Protein AF-A0AAN0M6F5-F1 (afdb_monomer_lite)

InterPro domains:
  IPR024370 PBP domain [PF12849] (142-298)
  IPR050811 Phosphate-binding ABC transporter substrate-binding [PTHR30570] (148-304)

pLDDT: mean 81.06, std 16.64, range [34.44, 98.06]

Secondary structure (DSSP, 8-state):
--------------------------EEEEEETTSS-EEEEEEEEEETTEEEEEETTEEEEEETTTEEE-SGGGGTTTSSTTS-SEEEEEEHHIIIIIHHHHHHHHHHHTTEEEEEEE-TTT--EEEEEEEGGGTS-EEEEEEEEEE-GGGHHHHTTS-SSEEEE-SSPPPHHHHHHHHHHT---TTSTTT--------EEEEE-TT----EEEHHHHHHHHTTS--BGGGGTS-S-B-EEEEEPTT-HHHHHHHHHHHTT--PPP-SEEEESSHHHHHHHHHH-TTEEEEEEGGG-TTSEEEEEE--

Organism: NCBI:txid3137370

Structure (mmCIF, N/CA/C/O backbone):
data_AF-A0AAN0M6F5-F1
#
_entry.id   AF-A0AAN0M6F5-F1
#
loop_
_atom_site.group_PDB
_atom_site.id
_atom_site.type_symbol
_atom_site.label_atom_id
_atom_site.label_alt_id
_atom_site.label_comp_id
_atom_site.label_asym_id
_atom_site.label_entity_id
_atom_site.label_seq_id
_atom_site.pdbx_PDB_ins_code
_atom_site.Cartn_x
_atom_site.Cartn_y
_atom_site.Cartn_z
_atom_site.occupancy
_atom_site.B_iso_or_equiv
_atom_site.auth_seq_id
_atom_site.auth_comp_id
_atom_site.auth_asym_id
_atom_site.auth_atom_id
_atom_site.pdbx_PDB_model_num
ATOM 1 N N . MET A 1 1 ? 87.854 -9.335 3.315 1.00 36.66 1 MET A N 1
ATOM 2 C CA . MET A 1 1 ? 87.019 -8.586 2.355 1.00 36.66 1 MET A CA 1
ATOM 3 C C . MET A 1 1 ? 85.581 -9.011 2.569 1.00 36.66 1 MET A C 1
ATOM 5 O O . MET A 1 1 ? 85.323 -10.183 2.372 1.00 36.66 1 MET A O 1
ATOM 9 N N . ALA A 1 2 ? 84.754 -8.058 3.027 1.00 37.91 2 ALA A N 1
ATOM 10 C CA . ALA A 1 2 ? 83.285 -7.967 3.001 1.00 37.91 2 ALA A CA 1
ATOM 11 C C . ALA A 1 2 ? 82.427 -9.190 3.401 1.00 37.91 2 ALA A C 1
ATOM 13 O O . ALA A 1 2 ? 82.687 -10.305 2.996 1.00 37.91 2 ALA A O 1
ATOM 14 N N . ASN A 1 3 ? 81.273 -9.096 4.051 1.00 34.44 3 ASN A N 1
ATOM 15 C CA . ASN A 1 3 ? 80.514 -8.102 4.812 1.00 34.44 3 ASN A CA 1
ATOM 16 C C . ASN A 1 3 ? 79.172 -8.835 5.027 1.00 34.44 3 ASN A C 1
ATOM 18 O O . ASN A 1 3 ? 78.617 -9.294 4.030 1.00 34.44 3 ASN A O 1
ATOM 22 N N . ARG A 1 4 ? 78.644 -8.951 6.250 1.00 38.19 4 ARG A N 1
ATOM 23 C CA . ARG A 1 4 ? 77.237 -8.624 6.566 1.00 38.19 4 ARG A CA 1
ATOM 24 C C . ARG A 1 4 ? 76.857 -9.042 7.980 1.00 38.19 4 ARG A C 1
ATOM 26 O O . ARG A 1 4 ? 76.875 -10.209 8.353 1.00 38.19 4 ARG A O 1
ATOM 33 N N . ALA A 1 5 ? 76.525 -8.000 8.727 1.00 38.06 5 ALA A N 1
ATOM 34 C CA . ALA A 1 5 ? 76.022 -7.980 10.077 1.00 38.06 5 ALA A CA 1
ATOM 35 C C . ALA A 1 5 ? 74.582 -8.500 10.171 1.00 38.06 5 ALA A C 1
ATOM 37 O O . ALA A 1 5 ? 73.778 -8.348 9.251 1.00 38.06 5 ALA A O 1
ATOM 38 N N . ALA A 1 6 ? 74.293 -9.064 11.340 1.00 41.72 6 ALA A N 1
ATOM 39 C CA . ALA A 1 6 ? 72.973 -9.387 11.844 1.00 41.72 6 ALA A CA 1
ATOM 40 C C . ALA A 1 6 ? 72.120 -8.122 12.011 1.00 41.72 6 ALA A C 1
ATOM 42 O O . ALA A 1 6 ? 72.599 -7.119 12.542 1.00 41.72 6 ALA A O 1
ATOM 43 N N . GLN A 1 7 ? 70.848 -8.192 11.619 1.00 37.59 7 GLN A N 1
ATOM 44 C CA . GLN A 1 7 ? 69.837 -7.224 12.029 1.00 37.59 7 GLN A CA 1
ATOM 45 C C . GLN A 1 7 ? 68.546 -7.930 12.440 1.00 37.59 7 GLN A C 1
ATOM 47 O O . GLN A 1 7 ? 68.085 -8.883 11.817 1.00 37.59 7 GLN A O 1
ATOM 52 N N . HIS A 1 8 ? 68.045 -7.432 13.562 1.00 34.91 8 HIS A N 1
ATOM 53 C CA . HIS A 1 8 ? 66.902 -7.852 14.347 1.00 34.91 8 HIS A CA 1
ATOM 54 C C . HIS A 1 8 ? 65.583 -7.786 13.571 1.00 34.91 8 HIS A C 1
ATOM 56 O O . HIS A 1 8 ? 65.299 -6.788 12.914 1.00 34.91 8 HIS A O 1
ATOM 62 N N . VAL A 1 9 ? 64.735 -8.803 13.740 1.00 38.09 9 VAL A N 1
ATOM 63 C CA . VAL A 1 9 ? 63.308 -8.727 13.405 1.00 38.09 9 VAL A CA 1
ATOM 64 C C . VAL A 1 9 ? 62.558 -8.402 14.693 1.00 38.09 9 VAL A C 1
ATOM 66 O O . VAL A 1 9 ? 62.378 -9.255 15.559 1.00 38.09 9 VAL A O 1
ATOM 69 N N . VAL A 1 10 ? 62.182 -7.132 14.839 1.00 38.12 10 VAL A N 1
ATOM 70 C CA . VAL A 1 10 ? 61.233 -6.659 15.852 1.00 38.12 10 VAL A CA 1
ATOM 71 C C . VAL A 1 10 ? 59.831 -6.935 15.313 1.00 38.12 10 VAL A C 1
ATOM 73 O O . VAL A 1 10 ? 59.463 -6.442 14.250 1.00 38.12 10 VAL A O 1
ATOM 76 N N . SER A 1 11 ? 59.077 -7.766 16.030 1.00 36.06 11 SER A N 1
ATOM 77 C CA . SER A 1 11 ? 57.680 -8.084 15.736 1.00 36.06 11 SER A CA 1
ATOM 78 C C . SER A 1 11 ? 56.794 -6.944 16.242 1.00 36.06 11 SER A C 1
ATOM 80 O O . SER A 1 11 ? 56.647 -6.762 17.451 1.00 36.06 11 SER A O 1
ATOM 82 N N . SER A 1 12 ? 56.250 -6.146 15.323 1.00 38.03 12 SER A N 1
ATOM 83 C CA . SER A 1 12 ? 55.310 -5.063 15.626 1.00 38.03 12 SER A CA 1
ATOM 84 C C . SER A 1 12 ? 53.875 -5.567 15.482 1.00 38.03 12 SER A C 1
ATOM 86 O O . SER A 1 12 ? 53.447 -5.963 14.401 1.00 38.03 12 SER A O 1
ATOM 88 N N . ILE A 1 13 ? 53.141 -5.537 16.593 1.00 44.84 13 ILE A N 1
ATOM 89 C CA . ILE A 1 13 ? 51.704 -5.810 16.691 1.00 44.84 13 ILE A CA 1
ATOM 90 C C . ILE A 1 13 ? 50.954 -4.678 15.973 1.00 44.84 13 ILE A C 1
ATOM 92 O O . ILE A 1 13 ? 50.939 -3.546 16.452 1.00 44.84 13 ILE A O 1
ATOM 96 N N . ALA A 1 14 ? 50.337 -4.973 14.828 1.00 42.25 14 ALA A N 1
ATOM 97 C CA . ALA A 1 14 ? 49.388 -4.074 14.180 1.00 42.25 14 ALA A CA 1
ATOM 98 C C . ALA A 1 14 ? 47.994 -4.320 14.777 1.00 42.25 14 ALA A C 1
ATOM 100 O O . ALA A 1 14 ? 47.348 -5.325 14.486 1.00 42.25 14 ALA A O 1
ATOM 101 N N . GLY A 1 15 ? 47.556 -3.418 15.657 1.00 38.19 15 GLY A N 1
ATOM 102 C CA . GLY A 1 15 ? 46.178 -3.371 16.133 1.00 38.19 15 GLY A CA 1
ATOM 103 C C . GLY A 1 15 ? 45.244 -2.978 14.991 1.00 38.19 15 GLY A C 1
ATOM 104 O O . GLY A 1 15 ? 45.413 -1.923 14.382 1.00 38.19 15 GLY A O 1
ATOM 105 N N . ILE A 1 16 ? 44.267 -3.833 14.699 1.00 46.75 16 ILE A N 1
ATOM 106 C CA . ILE A 1 16 ? 43.172 -3.537 13.775 1.00 46.75 16 ILE A CA 1
ATOM 107 C C . ILE A 1 16 ? 42.236 -2.566 14.495 1.00 46.75 16 ILE A C 1
ATOM 109 O O . ILE A 1 16 ? 41.470 -2.956 15.373 1.00 46.75 16 ILE A O 1
ATOM 113 N N . ILE A 1 17 ? 42.331 -1.284 14.148 1.00 45.78 17 ILE A N 1
ATOM 114 C CA . ILE A 1 17 ? 41.319 -0.286 14.488 1.00 45.78 17 ILE A CA 1
ATOM 115 C C . ILE A 1 17 ? 40.188 -0.481 13.478 1.00 45.78 17 ILE A C 1
ATOM 117 O O . ILE A 1 17 ? 40.276 -0.025 12.340 1.00 45.78 17 ILE A O 1
ATOM 121 N N . THR A 1 18 ? 39.137 -1.196 13.876 1.00 39.78 18 THR A N 1
ATOM 122 C CA . THR A 1 18 ? 37.858 -1.179 13.163 1.00 39.78 18 THR A CA 1
ATOM 123 C C . THR A 1 18 ? 37.279 0.224 13.291 1.00 39.78 18 THR A C 1
ATOM 125 O O . THR A 1 18 ? 36.767 0.608 14.342 1.00 39.78 18 THR A O 1
ATOM 128 N N . CYS A 1 19 ? 37.430 1.015 12.233 1.00 36.66 19 CYS A N 1
ATOM 129 C CA . CYS A 1 19 ? 36.767 2.298 12.102 1.00 36.66 19 CYS A CA 1
ATOM 130 C C . CYS A 1 19 ? 35.285 2.008 11.833 1.00 36.66 19 CYS A C 1
ATOM 132 O O . CYS A 1 19 ? 34.907 1.667 10.716 1.00 36.66 19 CYS A O 1
ATOM 134 N N . SER A 1 20 ? 34.462 2.057 12.879 1.00 41.00 20 SER A N 1
ATOM 135 C CA . SER A 1 20 ? 33.009 2.067 12.744 1.00 41.00 20 SER A CA 1
ATOM 136 C C . SER A 1 20 ? 32.624 3.354 12.019 1.00 41.00 20 SER A C 1
ATOM 138 O O . SER A 1 20 ? 32.653 4.434 12.609 1.00 41.00 20 SER A O 1
ATOM 140 N N . SER A 1 21 ? 32.320 3.263 10.729 1.00 39.47 21 SER A N 1
ATOM 141 C CA . SER A 1 21 ? 31.803 4.387 9.956 1.00 39.47 21 SER A CA 1
ATOM 142 C C . SER A 1 21 ? 30.386 4.694 10.434 1.00 39.47 21 SER A C 1
ATOM 144 O O . SER A 1 21 ? 29.434 4.013 10.060 1.00 39.47 21 SER A O 1
ATOM 146 N N . MET A 1 22 ? 30.248 5.706 11.293 1.00 37.03 22 MET A N 1
ATOM 147 C CA . MET A 1 22 ? 28.967 6.379 11.493 1.00 37.03 22 MET A CA 1
ATOM 148 C C . MET A 1 22 ? 28.582 7.001 10.148 1.00 37.03 22 MET A C 1
ATOM 150 O O . MET A 1 22 ? 29.326 7.829 9.621 1.00 37.03 22 MET A O 1
ATOM 154 N N . ALA A 1 23 ? 27.465 6.562 9.569 1.00 37.28 23 ALA A N 1
ATOM 155 C CA . ALA A 1 23 ? 26.888 7.187 8.389 1.00 37.28 23 ALA A CA 1
ATOM 156 C C . ALA A 1 23 ? 26.469 8.616 8.763 1.00 37.28 23 ALA A C 1
ATOM 158 O O . ALA A 1 23 ? 25.544 8.816 9.547 1.00 37.28 23 ALA A O 1
ATOM 159 N N . LEU A 1 24 ? 27.206 9.604 8.263 1.00 37.00 24 LEU A N 1
ATOM 160 C CA . LEU A 1 24 ? 26.808 11.005 8.316 1.00 37.00 24 LEU A CA 1
ATOM 161 C C . LEU A 1 24 ? 25.890 11.261 7.118 1.00 37.00 24 LEU A C 1
ATOM 163 O O . LEU A 1 24 ? 26.253 10.911 5.996 1.00 37.00 24 LEU A O 1
ATOM 167 N N . ALA A 1 25 ? 24.724 11.862 7.360 1.00 52.69 25 ALA A N 1
ATOM 168 C CA . ALA A 1 25 ? 23.895 12.433 6.304 1.00 52.69 25 ALA A CA 1
ATOM 169 C C . ALA A 1 25 ? 24.751 13.433 5.508 1.00 52.69 25 ALA A C 1
ATOM 171 O O . ALA A 1 25 ? 25.298 14.386 6.071 1.00 52.69 25 ALA A O 1
ATOM 172 N N . GLU A 1 26 ? 24.964 13.160 4.222 1.00 63.16 26 GLU A N 1
ATOM 173 C CA . GLU A 1 26 ? 25.892 13.932 3.399 1.00 63.16 26 GLU A CA 1
ATOM 174 C C . GLU A 1 26 ? 25.188 15.204 2.911 1.00 63.16 26 GLU A C 1
ATOM 176 O O . GLU A 1 26 ? 24.346 15.170 2.010 1.00 63.16 26 GLU A O 1
ATOM 181 N N . GLN A 1 27 ? 25.506 16.340 3.537 1.00 77.12 27 GLN A N 1
ATOM 182 C CA . GLN A 1 27 ? 24.996 17.639 3.103 1.00 77.12 27 GLN A CA 1
ATOM 183 C C . GLN A 1 27 ? 25.429 17.915 1.660 1.00 77.12 27 GLN A C 1
ATOM 185 O O . GLN A 1 27 ? 26.612 17.868 1.323 1.00 77.12 27 GLN A O 1
ATOM 190 N N . THR A 1 28 ? 24.452 18.218 0.813 1.00 82.94 28 THR A N 1
ATOM 191 C CA . THR A 1 28 ? 24.619 18.484 -0.612 1.00 82.94 28 THR A CA 1
ATOM 192 C C . THR A 1 28 ? 24.380 19.964 -0.897 1.00 82.94 28 THR A C 1
ATOM 194 O O . THR A 1 28 ? 23.453 20.582 -0.369 1.00 82.94 28 THR A O 1
ATOM 197 N N . THR A 1 29 ? 25.227 20.544 -1.744 1.00 86.69 29 THR A N 1
ATOM 198 C CA . THR A 1 29 ? 25.121 21.941 -2.171 1.00 86.69 29 THR A CA 1
ATOM 199 C C . THR A 1 29 ? 24.495 22.027 -3.559 1.00 86.69 29 THR A C 1
ATOM 201 O O . THR A 1 29 ? 24.983 21.412 -4.507 1.00 86.69 29 THR A O 1
ATOM 204 N N . PHE A 1 30 ? 23.457 22.849 -3.680 1.00 87.12 30 PHE A N 1
ATOM 205 C CA . PHE A 1 30 ? 22.772 23.185 -4.922 1.00 87.12 30 PHE A CA 1
ATOM 206 C C . PHE A 1 30 ? 23.040 24.650 -5.251 1.00 87.12 30 PHE A C 1
ATOM 208 O O . PHE A 1 30 ? 22.859 25.530 -4.406 1.00 87.12 30 PHE A O 1
ATOM 215 N N . ARG A 1 31 ? 23.488 24.925 -6.476 1.00 88.50 31 ARG A N 1
ATOM 216 C CA . ARG A 1 31 ? 23.826 26.281 -6.931 1.00 88.50 31 ARG A CA 1
ATOM 217 C C . ARG A 1 31 ? 22.939 26.670 -8.095 1.00 88.50 31 ARG A C 1
ATOM 219 O O . ARG A 1 31 ? 22.863 25.926 -9.063 1.00 88.50 31 ARG A O 1
ATOM 226 N N . SER A 1 32 ? 22.295 27.827 -8.019 1.00 86.06 32 SER A N 1
ATOM 227 C CA . SER A 1 32 ? 21.537 28.363 -9.151 1.00 86.06 32 SER A CA 1
ATOM 228 C C . SER A 1 32 ? 22.461 28.675 -10.331 1.00 86.06 32 SER A C 1
ATOM 230 O O . SER A 1 32 ? 23.587 29.144 -10.138 1.00 86.06 32 SER A O 1
ATOM 232 N N . HIS A 1 33 ? 21.989 28.458 -11.559 1.00 81.44 33 HIS A N 1
ATOM 233 C CA . HIS A 1 33 ? 22.750 28.752 -12.780 1.00 81.44 33 HIS A CA 1
ATOM 234 C C . HIS A 1 33 ? 23.112 30.232 -12.948 1.00 81.44 33 HIS A C 1
ATOM 236 O O . HIS A 1 33 ? 24.114 3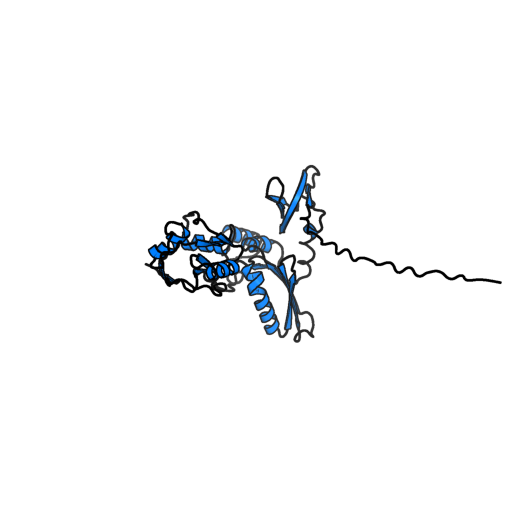0.553 -13.588 1.00 81.44 33 HIS A O 1
ATOM 242 N N . ASP A 1 34 ? 22.319 31.134 -12.369 1.00 78.56 34 ASP A N 1
ATOM 243 C CA . ASP A 1 34 ? 22.607 32.572 -12.355 1.00 78.56 34 ASP A CA 1
ATOM 244 C C . ASP A 1 34 ? 23.690 32.966 -11.333 1.00 78.56 34 ASP A C 1
ATOM 246 O O . ASP A 1 34 ? 24.104 34.125 -11.278 1.00 78.56 34 ASP A O 1
ATOM 250 N N . GLY A 1 35 ? 24.168 32.003 -10.534 1.00 73.19 35 GLY A N 1
ATOM 251 C CA . GLY A 1 35 ? 25.200 32.182 -9.516 1.00 73.19 35 GLY A CA 1
ATOM 252 C C . GLY A 1 35 ? 24.756 32.990 -8.293 1.00 73.19 35 GLY A C 1
ATOM 253 O O . GLY A 1 35 ? 25.591 33.282 -7.438 1.00 73.19 35 GLY A O 1
ATOM 254 N N . GLY A 1 36 ? 23.478 33.369 -8.200 1.00 77.56 36 GLY A N 1
ATOM 255 C CA . GLY A 1 36 ? 22.960 34.248 -7.148 1.00 77.56 36 GLY A CA 1
ATOM 256 C C . GLY A 1 36 ? 22.474 33.526 -5.892 1.00 77.56 36 GLY A C 1
ATOM 257 O O . GLY A 1 36 ? 22.248 34.173 -4.870 1.00 77.56 36 GLY A O 1
ATOM 258 N N . LEU A 1 37 ? 22.308 32.203 -5.958 1.00 81.69 37 LEU A N 1
ATOM 259 C CA . LEU A 1 37 ? 21.685 31.411 -4.902 1.00 81.69 37 LEU A CA 1
ATOM 260 C C . LEU A 1 37 ? 22.459 30.112 -4.655 1.00 81.69 37 LEU A C 1
ATOM 262 O O . LEU A 1 37 ? 22.703 29.335 -5.579 1.00 81.69 37 LEU A O 1
ATOM 266 N N . GLU A 1 38 ? 22.814 29.882 -3.392 1.00 87.50 38 GLU A N 1
ATOM 267 C CA . GLU A 1 38 ? 23.435 28.654 -2.899 1.00 87.50 38 GLU A CA 1
ATOM 268 C C . GLU A 1 38 ? 22.550 28.073 -1.796 1.00 87.50 38 GLU A C 1
ATOM 270 O O . GLU A 1 38 ? 22.208 28.759 -0.831 1.00 87.50 38 GLU A O 1
ATOM 275 N N . ILE A 1 39 ? 22.146 26.820 -1.971 1.00 87.75 39 ILE A N 1
ATOM 276 C CA . ILE A 1 39 ? 21.246 26.097 -1.076 1.00 87.75 39 ILE A CA 1
ATOM 277 C C . ILE A 1 39 ? 22.008 24.879 -0.573 1.00 87.75 39 ILE A C 1
ATOM 279 O O . ILE A 1 39 ? 22.559 24.118 -1.366 1.00 87.75 39 ILE A O 1
ATOM 283 N N . VAL A 1 40 ? 22.051 24.697 0.741 1.00 88.38 40 VAL A N 1
ATOM 284 C CA . VAL A 1 40 ? 22.727 23.565 1.380 1.00 88.38 40 VAL A CA 1
ATOM 285 C C . VAL A 1 40 ? 21.690 22.767 2.152 1.00 88.38 40 VAL A C 1
ATOM 287 O O . VAL A 1 40 ? 20.928 23.341 2.929 1.00 88.38 40 VAL A O 1
ATOM 290 N N . GLY A 1 41 ? 21.654 21.457 1.927 1.00 87.12 41 GLY A N 1
ATOM 291 C CA . GLY A 1 41 ? 20.725 20.568 2.615 1.00 87.12 41 GLY A CA 1
ATOM 292 C C . GLY A 1 41 ? 20.935 19.099 2.283 1.00 87.12 41 GLY A C 1
ATOM 293 O O . GLY A 1 41 ? 21.805 18.740 1.493 1.00 87.12 41 GLY A O 1
ATOM 294 N N . GLU A 1 42 ? 20.144 18.240 2.905 1.00 83.62 42 GLU A N 1
ATOM 295 C CA . GLU A 1 42 ? 20.143 16.804 2.645 1.00 83.62 42 GLU A CA 1
ATOM 296 C C . GLU A 1 42 ? 19.258 16.496 1.433 1.00 83.62 42 GLU A C 1
ATOM 298 O O . GLU A 1 42 ? 18.098 16.901 1.379 1.00 83.62 42 GLU A O 1
ATOM 303 N N . LEU A 1 43 ? 19.793 15.789 0.436 1.00 79.19 43 LEU A N 1
ATOM 304 C CA . LEU A 1 43 ? 18.994 15.339 -0.702 1.00 79.19 43 LEU A CA 1
ATOM 305 C C . LEU A 1 43 ? 18.107 14.171 -0.258 1.00 79.19 43 LEU A C 1
ATOM 307 O O . LEU A 1 43 ? 18.600 13.070 -0.034 1.00 79.19 43 LEU A O 1
ATOM 311 N N . ILE A 1 44 ? 16.801 14.414 -0.172 1.00 78.69 44 ILE A N 1
A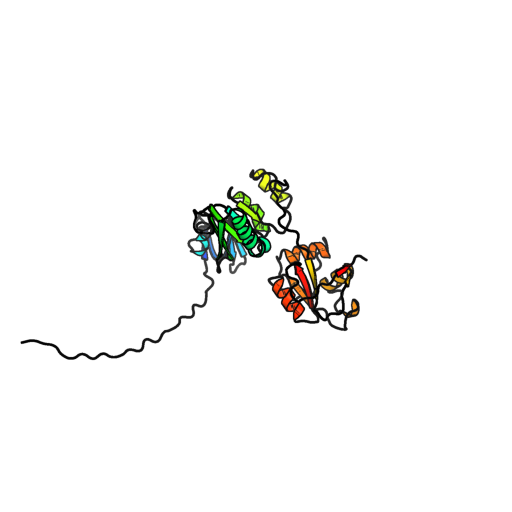TOM 312 C CA . ILE A 1 44 ? 15.805 13.403 0.199 1.00 78.69 44 ILE A CA 1
ATOM 313 C C . ILE A 1 44 ? 15.402 12.579 -1.020 1.00 78.69 44 ILE A C 1
ATOM 315 O O . ILE A 1 44 ? 15.308 11.358 -0.946 1.00 78.69 44 ILE A O 1
ATOM 319 N N . SER A 1 45 ? 15.168 13.240 -2.155 1.00 68.81 45 SER A N 1
ATOM 320 C CA . SER A 1 45 ? 14.925 12.551 -3.418 1.00 68.81 45 SER A CA 1
ATOM 321 C C . SER A 1 45 ? 15.374 13.381 -4.612 1.00 68.81 45 SER A C 1
ATOM 323 O O . SER A 1 45 ? 15.264 14.606 -4.642 1.00 68.81 45 SER A O 1
ATOM 325 N N . SER A 1 46 ? 15.883 12.690 -5.623 1.00 66.88 46 SER A N 1
ATOM 326 C CA . SER A 1 46 ? 16.102 13.221 -6.961 1.00 66.88 46 SER A CA 1
ATOM 327 C C . SER A 1 46 ? 15.164 12.432 -7.857 1.00 66.88 46 SER A C 1
ATOM 329 O O . SER A 1 46 ? 15.364 11.239 -8.032 1.00 66.88 46 SER A O 1
ATOM 331 N N . SER A 1 47 ? 14.080 13.050 -8.325 1.00 58.22 47 SER A N 1
ATOM 332 C CA . SER A 1 47 ? 13.118 12.376 -9.199 1.00 58.22 47 SER A CA 1
ATOM 333 C C . SER A 1 47 ? 12.563 13.366 -10.205 1.00 58.22 47 SER A C 1
ATOM 335 O O . SER A 1 47 ? 12.068 14.446 -9.870 1.00 58.22 47 SER A O 1
ATOM 337 N N . GLY A 1 48 ? 12.673 13.006 -11.478 1.00 66.12 48 GLY A N 1
ATOM 338 C CA . GLY A 1 48 ? 12.186 13.840 -12.559 1.00 66.12 48 GLY A CA 1
ATOM 339 C C . GLY A 1 48 ? 12.979 15.127 -12.762 1.00 66.12 48 GLY A C 1
ATOM 340 O O . GLY A 1 48 ? 14.199 15.070 -12.880 1.00 66.12 48 GLY A O 1
ATOM 341 N N . ASP A 1 49 ? 12.280 16.263 -12.799 1.00 75.12 49 ASP A N 1
ATOM 342 C CA . ASP A 1 49 ? 12.840 17.596 -13.085 1.00 75.12 49 ASP A CA 1
ATOM 343 C C . ASP A 1 49 ? 13.198 18.330 -11.785 1.00 75.12 49 ASP A C 1
ATOM 345 O O . ASP A 1 49 ? 13.529 19.507 -11.814 1.00 75.12 49 ASP A O 1
ATOM 349 N N . ASN A 1 50 ? 13.107 17.663 -10.626 1.00 77.12 50 ASN A N 1
ATOM 350 C CA . ASN A 1 50 ? 13.264 18.303 -9.328 1.00 77.12 50 ASN A CA 1
ATOM 351 C C . ASN A 1 50 ? 14.187 17.534 -8.367 1.00 77.12 50 ASN A C 1
ATOM 353 O O . ASN A 1 50 ? 14.237 16.301 -8.375 1.00 77.12 50 ASN A O 1
ATOM 357 N N . TYR A 1 51 ? 14.854 18.278 -7.488 1.00 83.25 51 TYR A N 1
ATOM 358 C CA . TYR A 1 51 ? 15.460 17.801 -6.250 1.00 83.25 51 TYR A CA 1
ATOM 359 C C . TYR A 1 51 ? 14.555 18.161 -5.069 1.00 83.25 51 TYR A C 1
ATOM 361 O O . TYR A 1 51 ? 14.149 19.315 -4.925 1.00 83.25 51 TYR A O 1
ATOM 369 N N . VAL A 1 52 ? 14.272 17.195 -4.199 1.00 84.50 52 VAL A N 1
ATOM 370 C CA . VAL A 1 52 ? 13.662 17.434 -2.889 1.00 84.50 52 VAL A CA 1
ATOM 371 C C . VAL A 1 52 ? 14.776 17.459 -1.859 1.00 84.50 52 VAL A C 1
ATOM 373 O O . VAL A 1 52 ? 15.436 16.448 -1.618 1.00 84.50 52 VAL A O 1
ATOM 376 N N . VAL A 1 53 ? 14.988 18.625 -1.265 1.00 87.50 53 VAL A N 1
ATOM 377 C CA . VAL A 1 53 ? 16.108 18.892 -0.366 1.00 87.50 53 VAL A CA 1
ATOM 378 C C . VAL A 1 53 ? 15.558 19.288 0.992 1.00 87.50 53 VAL A C 1
ATOM 380 O O . VAL A 1 53 ? 14.746 20.209 1.082 1.00 87.50 53 VAL A O 1
ATOM 383 N N . ASP A 1 54 ? 15.978 18.601 2.046 1.00 83.69 54 ASP A N 1
ATOM 384 C CA . ASP A 1 54 ? 15.679 19.010 3.412 1.00 83.69 54 ASP A CA 1
ATOM 385 C C . ASP A 1 54 ? 16.728 20.010 3.890 1.00 83.69 54 ASP A C 1
ATOM 387 O O . ASP A 1 54 ? 17.934 19.773 3.800 1.00 83.69 54 ASP A O 1
ATOM 391 N N . THR A 1 55 ? 16.264 21.167 4.344 1.00 85.00 55 THR A N 1
ATOM 392 C CA . THR A 1 55 ? 17.121 22.267 4.795 1.00 85.00 55 THR A CA 1
ATOM 393 C C . THR A 1 55 ? 16.681 22.726 6.173 1.00 85.00 55 THR A C 1
ATOM 395 O O . THR A 1 55 ? 15.572 22.432 6.613 1.00 85.00 55 THR A O 1
ATOM 398 N N . ASP A 1 56 ? 17.490 23.556 6.824 1.00 83.44 56 ASP A N 1
ATOM 399 C CA . ASP A 1 56 ? 17.130 24.163 8.113 1.00 83.44 56 ASP A CA 1
ATOM 400 C C . ASP A 1 56 ? 15.869 25.055 8.038 1.00 83.44 56 ASP A C 1
ATOM 402 O O . ASP A 1 56 ? 15.290 25.415 9.063 1.00 83.44 56 ASP A O 1
ATOM 406 N N . LEU A 1 57 ? 15.430 25.419 6.826 1.00 79.25 57 LEU A N 1
ATOM 407 C CA . LEU A 1 57 ? 14.206 26.183 6.559 1.00 79.25 57 LEU A CA 1
ATOM 408 C C . LEU A 1 57 ? 13.000 25.287 6.228 1.00 79.25 57 LEU A C 1
ATOM 410 O O . LEU A 1 57 ? 11.907 25.793 5.966 1.00 79.25 57 LEU A O 1
ATOM 414 N N . GLY A 1 58 ? 13.194 23.969 6.249 1.00 74.25 58 GLY A N 1
ATOM 415 C CA . GLY A 1 58 ? 12.235 22.960 5.832 1.00 74.25 58 GLY A CA 1
ATOM 416 C C . GLY A 1 58 ? 12.514 22.414 4.433 1.00 74.25 58 GLY A C 1
ATOM 417 O O . GLY A 1 58 ? 13.517 22.725 3.784 1.00 74.25 58 GLY A O 1
ATOM 418 N N . ARG A 1 59 ? 11.591 21.572 3.969 1.00 82.75 59 ARG A N 1
ATOM 419 C CA . ARG A 1 59 ? 11.712 20.842 2.709 1.00 82.75 59 ARG A CA 1
ATOM 420 C C . ARG A 1 59 ? 11.506 21.766 1.509 1.00 82.75 59 ARG A C 1
ATOM 422 O O . ARG A 1 59 ? 10.438 22.354 1.341 1.00 82.75 59 ARG A O 1
ATOM 429 N N . LEU A 1 60 ? 12.518 21.847 0.655 1.00 83.81 60 LEU A N 1
ATOM 430 C CA . LEU A 1 60 ? 12.547 22.647 -0.564 1.00 83.81 60 LEU A CA 1
ATOM 431 C C . LEU A 1 60 ? 12.487 21.752 -1.801 1.00 83.81 60 LEU A C 1
ATOM 433 O O . LEU A 1 60 ? 13.023 20.647 -1.820 1.00 83.81 60 LEU A O 1
ATOM 437 N N . ASN A 1 61 ? 11.828 22.251 -2.842 1.00 86.00 61 ASN A N 1
ATOM 438 C CA . ASN A 1 61 ? 11.688 21.579 -4.126 1.00 86.00 61 ASN A CA 1
ATOM 439 C C . ASN A 1 61 ? 12.386 22.437 -5.191 1.00 86.00 61 ASN A C 1
ATOM 441 O O . ASN A 1 61 ? 11.956 23.563 -5.447 1.00 86.00 61 ASN A O 1
ATOM 445 N N . LEU A 1 62 ? 13.501 21.947 -5.734 1.00 85.94 62 LEU A N 1
ATOM 446 C CA . LEU A 1 62 ? 14.392 22.691 -6.627 1.00 85.94 62 LEU A CA 1
ATOM 447 C C . LEU A 1 62 ? 14.334 22.111 -8.032 1.00 85.94 62 LEU A C 1
ATOM 449 O O . LEU A 1 62 ? 14.579 20.922 -8.193 1.00 85.94 62 LEU A O 1
ATOM 453 N N . ARG A 1 63 ? 14.103 22.936 -9.053 1.00 84.44 63 ARG A N 1
ATOM 454 C CA . ARG A 1 63 ? 14.130 22.483 -10.449 1.00 84.44 63 ARG A CA 1
ATOM 455 C C . ARG A 1 63 ? 15.556 22.202 -10.904 1.00 84.44 63 ARG A C 1
ATOM 457 O O . ARG A 1 63 ? 16.423 23.067 -10.794 1.00 84.44 63 ARG A O 1
ATOM 464 N N . LYS A 1 64 ? 15.799 21.019 -11.460 1.00 83.88 64 LYS A N 1
ATOM 465 C CA . LYS A 1 64 ? 17.108 20.580 -11.961 1.00 83.88 64 LYS A CA 1
ATOM 466 C C . LYS A 1 64 ? 17.616 21.450 -13.109 1.00 83.88 64 LYS A C 1
ATOM 468 O O . LYS A 1 64 ? 18.821 21.544 -13.296 1.00 83.88 64 LYS A O 1
ATOM 473 N N . GLU A 1 65 ? 16.725 22.102 -13.857 1.00 81.62 65 GLU A N 1
ATOM 474 C CA . GLU A 1 65 ? 17.096 23.044 -14.923 1.00 81.62 65 GLU A CA 1
ATOM 475 C C . GLU A 1 65 ? 17.533 24.414 -14.393 1.00 81.62 65 GLU A C 1
ATOM 477 O O . GLU A 1 65 ? 18.063 25.223 -15.152 1.00 81.62 65 GLU A O 1
ATOM 482 N N . GLU A 1 66 ? 17.272 24.700 -13.117 1.00 81.25 66 GLU A N 1
ATOM 483 C CA . GLU A 1 66 ? 17.581 25.977 -12.472 1.00 81.25 66 GLU A CA 1
ATOM 484 C C . GLU A 1 66 ? 18.795 25.865 -11.542 1.00 81.25 66 GLU A C 1
ATOM 486 O O . GLU A 1 66 ? 19.428 26.883 -11.254 1.00 81.25 66 GLU A O 1
ATOM 491 N N . VAL A 1 67 ? 19.160 24.646 -11.115 1.00 84.38 67 VAL A N 1
ATOM 492 C CA . VAL A 1 67 ? 20.253 24.407 -10.164 1.00 84.38 67 VAL A CA 1
ATOM 493 C C . VAL A 1 67 ? 21.220 23.301 -10.599 1.00 84.38 67 VAL A C 1
ATOM 495 O O . VAL A 1 67 ? 20.827 22.212 -11.008 1.00 84.38 67 VAL A O 1
ATOM 498 N N . THR A 1 68 ? 22.516 23.539 -10.412 1.00 82.88 68 THR A N 1
ATOM 499 C CA . THR A 1 68 ? 23.569 22.522 -10.513 1.00 82.88 68 THR A CA 1
ATOM 500 C C . THR A 1 68 ? 23.784 21.829 -9.172 1.00 82.88 68 THR A C 1
ATOM 502 O O . THR A 1 68 ? 23.871 22.500 -8.140 1.00 82.88 68 THR A O 1
ATOM 505 N N . CYS A 1 69 ? 23.936 20.504 -9.203 1.00 81.25 69 CYS A N 1
ATOM 506 C CA . CYS A 1 69 ? 24.330 19.695 -8.055 1.00 81.25 69 CYS A CA 1
ATOM 507 C C . CYS A 1 69 ? 25.590 18.876 -8.372 1.00 81.25 69 CYS A C 1
ATOM 509 O O . CYS A 1 69 ? 25.592 18.081 -9.311 1.00 81.25 69 CYS A O 1
ATOM 511 N N . ASP A 1 70 ? 26.635 19.032 -7.557 1.00 68.62 70 ASP A N 1
ATOM 512 C CA . ASP A 1 70 ? 27.949 18.407 -7.785 1.00 68.62 70 ASP A CA 1
ATOM 513 C C . ASP A 1 70 ? 28.162 17.093 -6.996 1.00 68.62 70 ASP A C 1
ATOM 515 O O . ASP A 1 70 ? 29.183 16.414 -7.149 1.00 68.62 70 ASP A O 1
ATOM 519 N N . ALA A 1 71 ? 27.207 16.694 -6.148 1.00 67.38 71 ALA A N 1
ATOM 520 C CA . ALA A 1 71 ? 27.339 15.518 -5.287 1.00 67.38 71 ALA A CA 1
ATOM 521 C C . ALA A 1 71 ? 27.102 14.187 -6.024 1.00 67.38 71 ALA A C 1
ATOM 523 O O . ALA A 1 71 ? 26.386 14.102 -7.023 1.00 67.38 71 ALA A O 1
ATOM 524 N N . ALA A 1 72 ? 27.686 13.099 -5.504 1.00 59.50 72 ALA A N 1
ATOM 525 C CA . ALA A 1 72 ? 27.454 11.742 -6.012 1.00 59.50 72 ALA A CA 1
ATOM 526 C C . ALA A 1 72 ? 25.979 11.314 -5.909 1.00 59.50 72 ALA A C 1
ATOM 528 O O . ALA A 1 72 ? 25.482 10.639 -6.804 1.00 59.50 72 ALA A O 1
ATOM 529 N N . ALA A 1 73 ? 25.270 11.777 -4.876 1.00 59.56 73 ALA A N 1
ATOM 530 C CA . ALA A 1 73 ? 23.850 11.504 -4.669 1.00 59.56 73 ALA A CA 1
ATOM 531 C C . ALA A 1 73 ? 22.938 12.104 -5.759 1.00 59.56 73 ALA A C 1
ATOM 533 O O . ALA A 1 73 ? 21.868 11.571 -6.011 1.00 59.56 73 ALA A O 1
ATOM 534 N N . CYS A 1 74 ? 23.371 13.163 -6.452 1.00 63.53 74 CYS A N 1
ATOM 535 C CA . CYS A 1 74 ? 22.628 13.756 -7.573 1.00 63.53 74 CYS A CA 1
ATOM 536 C C . CYS A 1 74 ? 22.873 13.048 -8.912 1.00 63.53 74 CYS A C 1
ATOM 538 O O . CYS A 1 74 ? 22.185 13.319 -9.894 1.00 63.53 74 CYS A O 1
ATOM 540 N N . ARG A 1 75 ? 23.860 12.146 -8.971 1.00 56.50 75 ARG A N 1
ATOM 541 C CA . ARG A 1 75 ? 24.192 11.365 -10.172 1.00 56.50 75 ARG A CA 1
ATOM 542 C C . ARG A 1 75 ? 23.374 10.070 -10.290 1.00 56.50 75 ARG A C 1
ATOM 544 O O . ARG A 1 75 ? 23.536 9.361 -11.277 1.00 56.50 75 ARG A O 1
ATOM 551 N N . SER A 1 76 ? 22.501 9.769 -9.324 1.00 50.53 76 SER A N 1
ATOM 552 C CA . SER A 1 76 ? 21.744 8.509 -9.245 1.00 50.53 76 SER A CA 1
ATOM 553 C C . SER A 1 76 ? 20.614 8.362 -10.271 1.00 50.53 76 SER A C 1
ATOM 555 O O . SER A 1 76 ? 20.148 7.251 -10.484 1.00 50.53 76 SER A O 1
ATOM 557 N N . ASP A 1 77 ? 20.202 9.431 -10.957 1.00 45.12 77 ASP A N 1
ATOM 558 C CA . ASP A 1 77 ? 19.102 9.361 -11.933 1.00 45.12 77 ASP A CA 1
ATOM 559 C C . ASP A 1 77 ? 19.526 8.956 -13.357 1.00 45.12 77 ASP A C 1
ATOM 561 O O . ASP A 1 77 ? 18.662 8.702 -14.197 1.00 45.12 77 ASP A O 1
ATOM 565 N N . SER A 1 78 ? 20.827 8.917 -13.677 1.00 42.44 78 SER A N 1
ATOM 566 C CA . SER A 1 78 ? 21.269 8.805 -15.077 1.00 42.44 78 SER A CA 1
ATOM 567 C C . SER A 1 78 ? 22.052 7.550 -15.450 1.00 42.44 78 SER A C 1
ATOM 569 O O . SER A 1 78 ? 22.150 7.284 -16.643 1.00 42.44 78 SER A O 1
ATOM 571 N N . SER A 1 79 ? 22.569 6.752 -14.507 1.00 40.19 79 SER A N 1
ATOM 572 C CA . SER A 1 79 ? 23.353 5.556 -14.869 1.00 40.19 79 SER A CA 1
ATOM 573 C C . SER A 1 79 ? 22.595 4.232 -14.779 1.00 40.19 79 SER A C 1
ATOM 575 O O . SER A 1 79 ? 22.878 3.347 -15.572 1.00 40.19 79 SER A O 1
ATOM 577 N N . GLU A 1 80 ? 21.628 4.071 -13.871 1.00 42.59 80 GLU A N 1
ATOM 578 C CA . GLU A 1 80 ? 20.922 2.782 -13.708 1.00 42.59 80 GLU A CA 1
ATOM 579 C C . GLU A 1 80 ? 19.720 2.636 -14.658 1.00 42.59 80 GLU A C 1
ATOM 581 O O . GLU A 1 80 ? 19.464 1.554 -15.175 1.00 42.59 80 GLU A O 1
ATOM 586 N N . ALA A 1 81 ? 19.002 3.727 -14.951 1.00 43.72 81 ALA A N 1
ATOM 587 C CA . ALA A 1 81 ? 17.802 3.700 -15.796 1.00 43.72 81 ALA A CA 1
ATOM 588 C C . ALA A 1 81 ? 18.082 3.774 -17.313 1.00 43.72 81 ALA A C 1
ATOM 590 O O . ALA A 1 81 ? 17.163 3.579 -18.108 1.00 43.72 81 ALA A O 1
ATOM 591 N N . GLN A 1 82 ? 19.317 4.083 -17.733 1.00 45.53 82 GLN A N 1
ATOM 592 C CA . GLN A 1 82 ? 19.684 4.232 -19.152 1.00 45.53 82 GLN A CA 1
ATOM 593 C C . GLN A 1 82 ? 20.152 2.933 -19.827 1.00 45.53 82 GLN A C 1
ATOM 595 O O . GLN A 1 82 ? 20.297 2.922 -21.047 1.00 45.53 82 GLN A O 1
ATOM 600 N N . GLU A 1 83 ? 20.350 1.849 -19.074 1.00 57.84 83 GLU A N 1
ATOM 601 C CA . GLU A 1 83 ? 20.886 0.576 -19.590 1.00 57.84 83 GLU A CA 1
ATOM 602 C C . GLU A 1 83 ? 19.840 -0.554 -19.638 1.00 57.84 83 GLU A C 1
ATOM 604 O O . GLU A 1 83 ? 20.159 -1.679 -19.998 1.00 57.84 83 GLU A O 1
ATOM 609 N N . GLN A 1 84 ? 18.588 -0.267 -19.271 1.00 71.31 84 GLN A N 1
ATOM 610 C CA . GLN A 1 84 ? 17.559 -1.283 -19.036 1.00 71.31 84 GLN A CA 1
ATOM 611 C C . GLN A 1 84 ? 16.456 -1.201 -20.095 1.00 71.31 84 GLN A C 1
ATOM 613 O O . GLN A 1 84 ? 15.987 -0.108 -20.434 1.00 71.31 84 GLN A O 1
ATOM 618 N N . ASP A 1 85 ? 16.019 -2.354 -20.603 1.00 84.75 85 ASP A N 1
ATOM 619 C CA . ASP A 1 85 ? 15.035 -2.418 -21.691 1.00 84.75 85 ASP A CA 1
ATOM 620 C C . ASP A 1 85 ? 13.655 -1.919 -21.260 1.00 84.75 85 ASP A C 1
ATOM 622 O O . ASP A 1 85 ? 12.937 -1.315 -22.058 1.00 84.75 85 ASP A O 1
ATOM 626 N N . LEU A 1 86 ? 13.292 -2.130 -19.991 1.00 91.12 86 LEU A N 1
ATOM 627 C CA . LEU A 1 86 ? 12.021 -1.710 -19.408 1.00 91.12 86 LEU A CA 1
ATOM 628 C C . LEU A 1 86 ? 12.227 -1.114 -18.013 1.00 91.12 86 LEU A C 1
ATOM 630 O O . LEU A 1 86 ? 12.961 -1.661 -17.192 1.00 91.12 86 LEU A O 1
ATOM 634 N N . VAL A 1 87 ? 11.526 -0.019 -17.718 1.00 91.44 87 VAL A N 1
ATOM 635 C CA . VAL A 1 87 ? 11.544 0.613 -16.393 1.00 91.44 87 VAL A CA 1
ATOM 636 C C . VAL A 1 87 ? 10.130 0.701 -15.824 1.00 91.44 87 VAL A C 1
ATOM 638 O O . VAL A 1 87 ? 9.241 1.310 -16.425 1.00 91.44 87 VAL A O 1
ATOM 641 N N . LEU A 1 88 ? 9.926 0.127 -14.642 1.00 93.00 88 LEU A N 1
ATOM 642 C CA . LEU A 1 88 ? 8.698 0.196 -13.861 1.00 93.00 88 LEU A CA 1
ATOM 643 C C . LEU A 1 88 ? 8.917 1.111 -12.662 1.00 93.00 88 LEU A C 1
ATOM 645 O O . LEU A 1 88 ? 9.946 1.024 -12.004 1.00 93.00 88 LEU A O 1
ATOM 649 N N . PHE A 1 89 ? 7.962 1.979 -12.351 1.00 90.88 89 PHE A N 1
ATOM 650 C CA . PHE A 1 89 ? 8.098 2.935 -11.245 1.00 90.88 89 PHE A CA 1
ATOM 651 C C . PHE A 1 89 ? 6.751 3.263 -10.613 1.00 90.88 89 PHE A C 1
ATOM 653 O O . PHE A 1 89 ? 5.706 3.128 -11.252 1.00 90.88 89 PHE A O 1
ATOM 660 N N . GLY A 1 90 ? 6.774 3.733 -9.371 1.00 87.50 90 GLY A N 1
ATOM 661 C CA . GLY A 1 90 ? 5.580 4.073 -8.607 1.00 87.50 90 GLY A CA 1
ATOM 662 C C . GLY A 1 90 ? 5.345 3.073 -7.484 1.00 87.50 90 GLY A C 1
ATOM 663 O O . GLY A 1 90 ? 6.294 2.606 -6.877 1.00 87.50 90 GLY A O 1
ATOM 664 N N . SER A 1 91 ? 4.085 2.737 -7.207 1.00 85.12 91 SER A N 1
ATOM 665 C CA . SER A 1 91 ? 3.620 1.960 -6.045 1.00 85.12 91 SER A CA 1
ATOM 666 C C . SER A 1 91 ? 4.652 1.004 -5.426 1.00 85.12 91 SER A C 1
ATOM 668 O O . SER A 1 91 ? 4.937 -0.054 -5.988 1.00 85.12 91 SER A O 1
ATOM 670 N N . GLN A 1 92 ? 5.114 1.346 -4.217 1.00 80.44 92 GLN A N 1
ATOM 671 C CA . GLN A 1 92 ? 6.002 0.522 -3.392 1.00 80.44 92 GLN A CA 1
ATOM 672 C C . GLN A 1 92 ? 5.476 -0.908 -3.243 1.00 80.44 92 GLN A C 1
ATOM 674 O O . GLN A 1 92 ? 6.199 -1.868 -3.466 1.00 80.44 92 GLN A O 1
ATOM 679 N N . THR A 1 93 ? 4.190 -1.067 -2.922 1.00 78.06 93 THR A N 1
ATOM 680 C CA . THR A 1 93 ? 3.570 -2.383 -2.719 1.00 78.06 93 THR A CA 1
ATOM 681 C C . THR A 1 93 ? 3.630 -3.243 -3.979 1.00 78.06 93 THR A C 1
ATOM 683 O O . THR A 1 93 ? 3.980 -4.419 -3.917 1.00 78.06 93 THR A O 1
ATOM 686 N N . ILE A 1 94 ? 3.321 -2.665 -5.143 1.00 88.31 94 ILE A N 1
ATOM 687 C CA . ILE A 1 94 ? 3.399 -3.404 -6.406 1.00 88.31 94 ILE A CA 1
ATOM 688 C C . ILE A 1 94 ? 4.865 -3.711 -6.736 1.00 88.31 94 ILE A C 1
ATOM 690 O O . ILE A 1 94 ? 5.191 -4.853 -7.061 1.00 88.31 94 ILE A O 1
ATOM 694 N N . GLY A 1 95 ? 5.745 -2.716 -6.616 1.00 89.62 95 GLY A N 1
ATOM 695 C CA . GLY A 1 95 ? 7.158 -2.826 -6.962 1.00 89.62 95 GLY A CA 1
ATOM 696 C C . GLY A 1 95 ? 7.919 -3.834 -6.104 1.00 89.62 95 GLY A C 1
ATOM 697 O O . GLY A 1 95 ? 8.601 -4.691 -6.648 1.00 89.62 95 GLY A O 1
ATOM 698 N N . SER A 1 96 ? 7.775 -3.778 -4.782 1.00 84.25 96 SER A N 1
ATOM 699 C CA . SER A 1 96 ? 8.554 -4.605 -3.854 1.00 84.25 96 SER A CA 1
ATOM 700 C C . SER A 1 96 ? 7.954 -5.991 -3.623 1.00 84.25 96 SER A C 1
ATOM 702 O O . SER A 1 96 ? 8.699 -6.947 -3.425 1.00 84.25 96 SER A O 1
ATOM 704 N N . SER A 1 97 ? 6.623 -6.130 -3.647 1.00 82.75 97 SER A N 1
ATOM 705 C CA . SER A 1 97 ? 5.962 -7.394 -3.280 1.00 82.75 97 SER A CA 1
ATOM 706 C C . SER A 1 97 ? 5.492 -8.206 -4.485 1.00 82.75 97 SER A C 1
ATOM 708 O O . SER A 1 97 ? 5.539 -9.434 -4.451 1.00 82.75 97 SER A O 1
ATOM 710 N N . ILE A 1 98 ? 5.022 -7.547 -5.550 1.00 89.06 98 ILE A N 1
ATOM 711 C CA . ILE A 1 98 ? 4.363 -8.225 -6.677 1.00 89.06 98 ILE A CA 1
ATOM 712 C C . ILE A 1 98 ? 5.322 -8.408 -7.857 1.00 89.06 98 ILE A C 1
ATOM 714 O O . ILE A 1 98 ? 5.411 -9.507 -8.408 1.00 89.06 98 ILE A O 1
ATOM 718 N N . MET A 1 99 ? 6.050 -7.358 -8.248 1.00 93.69 99 MET A N 1
ATOM 719 C CA . MET A 1 99 ? 6.900 -7.400 -9.442 1.00 93.69 99 MET A CA 1
ATOM 720 C C . MET A 1 99 ? 7.970 -8.496 -9.424 1.00 93.69 99 MET A C 1
ATOM 722 O O . MET A 1 99 ? 8.096 -9.156 -10.452 1.00 93.69 99 MET A O 1
ATOM 726 N N . PRO A 1 100 ? 8.679 -8.793 -8.316 1.00 92.38 100 PRO A N 1
ATOM 727 C CA . PRO A 1 100 ? 9.664 -9.878 -8.298 1.00 92.38 100 PRO A CA 1
ATOM 728 C C . PRO A 1 100 ? 9.070 -11.228 -8.714 1.00 92.38 100 PRO A C 1
ATOM 730 O O . PRO A 1 100 ? 9.662 -11.966 -9.499 1.00 92.38 100 PRO A O 1
ATOM 733 N N . ILE A 1 101 ? 7.858 -11.524 -8.239 1.00 92.44 101 ILE A N 1
ATOM 734 C CA . ILE A 1 101 ? 7.157 -12.779 -8.528 1.00 92.44 101 ILE A CA 1
ATOM 735 C C . ILE A 1 101 ? 6.644 -12.783 -9.971 1.00 92.44 101 ILE A C 1
ATOM 737 O O . ILE A 1 101 ? 6.764 -13.793 -10.666 1.00 92.44 101 ILE A O 1
ATOM 741 N N . LEU A 1 102 ? 6.093 -11.659 -10.443 1.00 93.94 102 LEU A N 1
ATOM 742 C CA . LEU A 1 102 ? 5.617 -11.543 -11.822 1.00 93.94 102 LEU A CA 1
ATOM 743 C C . LEU A 1 102 ? 6.756 -11.648 -12.836 1.00 93.94 102 LEU A C 1
ATOM 745 O O . LEU A 1 102 ? 6.588 -12.317 -13.850 1.00 93.94 102 LEU A O 1
ATOM 749 N N . LEU A 1 103 ? 7.907 -11.034 -12.562 1.00 94.94 103 LEU A N 1
ATOM 750 C CA . LEU A 1 103 ? 9.081 -11.087 -13.433 1.00 94.94 103 LEU A CA 1
ATOM 751 C C . LEU A 1 103 ? 9.668 -12.499 -13.487 1.00 94.94 103 LEU A C 1
ATOM 753 O O . LEU A 1 103 ? 9.958 -12.990 -14.576 1.00 94.94 103 LEU A O 1
ATOM 757 N N . ALA A 1 104 ? 9.746 -13.194 -12.348 1.00 92.19 104 ALA A N 1
ATOM 758 C CA . ALA A 1 104 ? 10.141 -14.601 -12.313 1.00 92.19 104 ALA A CA 1
ATOM 759 C C . ALA A 1 104 ? 9.162 -15.499 -13.095 1.00 92.19 104 ALA A C 1
ATOM 761 O O . ALA A 1 104 ? 9.580 -16.337 -13.894 1.00 92.19 104 ALA A O 1
ATOM 762 N N . GLY A 1 105 ? 7.851 -15.300 -12.917 1.00 93.50 105 GLY A N 1
ATOM 763 C CA . GLY A 1 105 ? 6.827 -16.042 -13.658 1.00 93.50 105 GLY A CA 1
ATOM 764 C C . GLY A 1 105 ? 6.848 -15.757 -15.163 1.00 93.50 105 GLY A C 1
ATOM 765 O O . GLY A 1 105 ? 6.687 -16.672 -15.970 1.00 93.50 105 GLY A O 1
ATOM 766 N N . TYR A 1 106 ? 7.086 -14.502 -15.547 1.00 93.25 106 TYR A N 1
ATOM 767 C CA . TYR A 1 106 ? 7.231 -14.091 -16.941 1.00 93.25 106 TYR A CA 1
ATOM 768 C C . TYR A 1 106 ? 8.468 -14.715 -17.594 1.00 93.25 106 TYR A C 1
ATOM 770 O O . TYR A 1 106 ? 8.360 -15.237 -18.700 1.00 93.25 106 TYR A O 1
ATOM 778 N N . ALA A 1 107 ? 9.610 -14.751 -16.902 1.00 93.50 107 ALA A N 1
ATOM 779 C CA . ALA A 1 107 ? 10.797 -15.448 -17.394 1.00 93.50 107 ALA A CA 1
ATOM 780 C C . ALA A 1 107 ? 10.529 -16.944 -17.611 1.00 93.50 107 ALA A C 1
ATOM 782 O O . ALA A 1 107 ? 10.816 -17.462 -18.686 1.00 93.50 107 ALA A O 1
ATOM 783 N N . GLY A 1 108 ? 9.857 -17.609 -16.665 1.00 91.69 108 GLY A N 1
ATOM 784 C CA . GLY A 1 108 ? 9.452 -19.008 -16.836 1.00 91.69 108 GLY A CA 1
ATOM 785 C C . GLY A 1 108 ? 8.537 -19.236 -18.048 1.00 91.69 108 GLY A C 1
ATOM 786 O O . GLY A 1 108 ? 8.675 -20.240 -18.742 1.00 91.69 108 GLY A O 1
ATOM 787 N N . HIS A 1 109 ? 7.637 -18.295 -18.356 1.00 92.75 109 HIS A N 1
ATOM 788 C CA . HIS A 1 109 ? 6.815 -18.348 -19.573 1.00 92.75 109 HIS A CA 1
ATOM 789 C C . HIS A 1 109 ? 7.643 -18.239 -20.865 1.00 92.75 109 HIS A C 1
ATOM 791 O O . HIS A 1 109 ? 7.249 -18.802 -21.886 1.00 92.75 109 HIS A O 1
ATOM 797 N N . LEU A 1 110 ? 8.777 -17.539 -20.816 1.00 92.31 110 LEU A N 1
ATOM 798 C CA . LEU A 1 110 ? 9.715 -17.379 -21.928 1.00 92.31 110 LEU A CA 1
ATOM 799 C C . LEU A 1 110 ? 10.768 -18.497 -22.018 1.00 92.31 110 LEU A C 1
ATOM 801 O O . LEU A 1 110 ? 11.684 -18.374 -22.826 1.00 92.31 110 LEU A O 1
ATOM 805 N N . GLU A 1 111 ? 10.671 -19.555 -21.203 1.00 90.94 111 GLU A N 1
ATOM 806 C CA . GLU A 1 111 ? 11.722 -20.585 -21.077 1.00 90.94 111 GLU A CA 1
ATOM 807 C C . GLU A 1 111 ? 13.087 -19.976 -20.675 1.00 90.94 111 GLU A C 1
ATOM 809 O O . GLU A 1 111 ? 14.159 -20.404 -21.111 1.00 90.94 111 GLU A O 1
ATOM 814 N N . ALA A 1 112 ? 13.034 -18.941 -19.834 1.00 94.00 112 ALA A N 1
ATOM 815 C CA . ALA A 1 112 ? 14.167 -18.161 -19.358 1.00 94.00 112 ALA A CA 1
ATOM 816 C C . ALA A 1 112 ? 14.327 -18.257 -17.834 1.00 94.00 112 ALA A C 1
ATOM 818 O O . ALA A 1 112 ? 13.372 -18.530 -17.104 1.00 94.00 112 ALA A O 1
ATOM 819 N N . GLU A 1 113 ? 15.530 -17.963 -17.348 1.00 92.81 113 GLU A N 1
ATOM 820 C CA . GLU A 1 113 ? 15.800 -17.723 -15.931 1.00 92.81 113 GLU A CA 1
ATOM 821 C C . GLU A 1 113 ? 15.834 -16.213 -15.653 1.00 92.81 113 GLU A C 1
ATOM 823 O O . GLU A 1 113 ? 16.371 -15.435 -16.445 1.00 92.81 113 GLU A O 1
ATOM 828 N N . ALA A 1 114 ? 15.245 -15.796 -14.529 1.00 91.94 114 ALA A N 1
ATOM 829 C CA . ALA A 1 114 ? 15.321 -14.424 -14.038 1.00 91.94 114 ALA A CA 1
ATOM 830 C C . ALA A 1 114 ? 16.244 -14.342 -12.821 1.00 91.94 114 ALA A C 1
ATOM 832 O O . ALA A 1 114 ? 15.959 -14.947 -11.785 1.00 91.94 114 ALA A O 1
ATOM 833 N N . SER A 1 115 ? 17.287 -13.519 -12.905 1.00 91.06 115 SER A N 1
ATOM 834 C CA . SER A 1 115 ? 18.037 -13.074 -11.730 1.00 91.06 115 SER A CA 1
ATOM 835 C C . SER A 1 115 ? 17.425 -11.771 -11.225 1.00 91.06 115 SER A C 1
ATOM 837 O O . SER A 1 115 ? 17.497 -10.755 -11.918 1.00 91.06 115 SER A O 1
ATOM 839 N N . VAL A 1 116 ? 16.807 -11.804 -10.044 1.00 90.44 116 VAL A N 1
ATOM 840 C CA . VAL A 1 116 ? 16.189 -10.632 -9.412 1.00 90.44 116 VAL A CA 1
ATOM 841 C C . VAL A 1 116 ? 17.059 -10.183 -8.247 1.00 90.44 116 VAL A C 1
ATOM 843 O O . VAL A 1 116 ? 17.187 -10.896 -7.252 1.00 90.44 116 VAL A O 1
ATOM 846 N N . GLU A 1 117 ? 17.650 -9.001 -8.372 1.00 88.62 117 GLU A N 1
ATOM 847 C CA . GLU A 1 117 ? 18.533 -8.413 -7.369 1.00 88.62 117 GLU A CA 1
ATOM 848 C C . GLU A 1 117 ? 17.919 -7.127 -6.823 1.00 88.62 117 GLU A C 1
ATOM 850 O O . GLU A 1 117 ? 17.524 -6.245 -7.584 1.00 88.62 117 GLU A O 1
ATOM 855 N N . THR A 1 118 ? 17.859 -7.007 -5.497 1.00 84.81 118 THR A N 1
ATOM 856 C CA . THR A 1 118 ? 17.432 -5.776 -4.825 1.00 84.81 118 THR A CA 1
ATOM 857 C C . THR A 1 118 ? 18.658 -5.003 -4.364 1.00 84.81 118 THR A C 1
ATOM 859 O O . THR A 1 118 ? 19.501 -5.528 -3.636 1.00 84.81 118 THR A O 1
ATOM 862 N N . ASN A 1 119 ? 18.745 -3.733 -4.743 1.00 81.19 119 ASN A N 1
ATOM 863 C CA . ASN A 1 119 ? 19.749 -2.821 -4.227 1.00 81.19 119 ASN A CA 1
ATOM 864 C C . ASN A 1 119 ? 19.373 -2.417 -2.795 1.00 81.19 119 ASN A C 1
ATOM 866 O O . ASN A 1 119 ? 18.394 -1.710 -2.581 1.00 81.19 119 ASN A O 1
ATOM 870 N N . GLU A 1 120 ? 20.167 -2.831 -1.808 1.00 74.00 120 GLU A N 1
ATOM 871 C CA . GLU A 1 120 ? 19.884 -2.571 -0.387 1.00 74.00 120 GLU A CA 1
ATOM 872 C C . GLU A 1 120 ? 19.845 -1.079 -0.017 1.00 74.00 120 GLU A C 1
ATOM 874 O O . GLU A 1 120 ? 19.297 -0.720 1.022 1.00 74.00 120 GLU A O 1
ATOM 879 N N . ARG A 1 121 ? 20.438 -0.196 -0.832 1.00 69.25 121 ARG A N 1
ATOM 880 C CA . ARG A 1 121 ? 20.488 1.244 -0.552 1.00 69.25 121 ARG A CA 1
ATOM 881 C C . ARG A 1 121 ? 19.326 2.008 -1.173 1.00 69.25 121 ARG A C 1
ATOM 883 O O . ARG A 1 121 ? 18.833 2.941 -0.550 1.00 69.25 121 ARG A O 1
ATOM 890 N N . SER A 1 122 ? 18.958 1.680 -2.409 1.00 72.31 122 SER A N 1
ATOM 891 C CA . SER A 1 122 ? 17.887 2.376 -3.135 1.00 72.31 122 SER A CA 1
ATOM 892 C C . SER A 1 122 ? 16.550 1.647 -3.095 1.00 72.31 122 SER A C 1
ATOM 894 O O . SER A 1 122 ? 15.558 2.218 -3.526 1.00 72.31 122 SER A O 1
ATOM 896 N N . GLU A 1 123 ? 16.525 0.396 -2.630 1.00 79.31 123 GLU A N 1
ATOM 897 C CA . GLU A 1 123 ? 15.386 -0.528 -2.730 1.00 79.31 123 GLU A CA 1
ATOM 898 C C . GLU A 1 123 ? 14.933 -0.811 -4.175 1.00 79.31 123 GLU A C 1
ATOM 900 O O . GLU A 1 123 ? 13.936 -1.501 -4.396 1.00 79.31 123 GLU A O 1
ATOM 905 N N . ASN A 1 124 ? 15.689 -0.335 -5.170 1.00 87.38 124 ASN A N 1
ATOM 906 C CA . ASN A 1 124 ? 15.465 -0.647 -6.574 1.00 87.38 124 ASN A CA 1
ATOM 907 C C . ASN A 1 124 ? 15.694 -2.132 -6.818 1.00 87.38 124 ASN A C 1
ATOM 909 O O . ASN A 1 124 ? 16.583 -2.745 -6.225 1.00 87.38 124 ASN A O 1
ATOM 913 N N . ILE A 1 125 ? 14.932 -2.691 -7.748 1.00 89.69 125 ILE A N 1
ATOM 914 C CA . ILE A 1 125 ? 15.023 -4.099 -8.108 1.00 89.69 125 ILE A CA 1
ATOM 915 C C . ILE A 1 125 ? 15.409 -4.182 -9.574 1.00 89.69 125 ILE A C 1
ATOM 917 O O . ILE A 1 125 ? 14.743 -3.604 -10.429 1.00 89.69 125 ILE A O 1
ATOM 921 N N . VAL A 1 126 ? 16.479 -4.906 -9.868 1.00 92.06 126 VAL A N 1
ATOM 922 C CA . VAL A 1 126 ? 16.912 -5.190 -11.234 1.00 92.06 126 VAL A CA 1
ATOM 923 C C . VAL A 1 126 ? 16.633 -6.657 -11.513 1.00 92.06 126 VAL A C 1
ATOM 925 O O . VAL A 1 126 ? 17.090 -7.534 -10.783 1.00 92.06 126 VAL A O 1
ATOM 928 N N . ALA A 1 127 ? 15.864 -6.920 -12.563 1.00 93.56 127 ALA A N 1
ATOM 929 C CA . ALA A 1 127 ? 15.627 -8.259 -13.070 1.00 93.56 127 ALA A CA 1
ATOM 930 C C . ALA A 1 127 ? 16.280 -8.412 -14.443 1.00 93.56 127 ALA A C 1
ATOM 932 O O . ALA A 1 127 ? 15.912 -7.714 -15.387 1.00 93.56 127 ALA A O 1
ATOM 933 N N . SER A 1 128 ? 17.208 -9.355 -14.562 1.00 93.38 128 SER A N 1
ATOM 934 C CA . SER A 1 128 ? 17.820 -9.733 -15.840 1.00 93.38 128 SER A CA 1
ATOM 935 C C . SER A 1 128 ? 17.278 -11.086 -16.276 1.00 93.38 128 SER A C 1
ATOM 937 O O . SER A 1 128 ? 17.216 -12.012 -15.468 1.00 93.38 128 SER A O 1
ATOM 939 N N . LEU A 1 129 ? 16.868 -11.195 -17.540 1.00 93.69 129 LEU A N 1
ATOM 940 C CA . LEU A 1 129 ? 16.295 -12.408 -18.112 1.00 93.69 129 LEU A CA 1
ATOM 941 C C . LEU A 1 129 ? 17.282 -13.026 -19.101 1.00 93.69 129 LEU A C 1
ATOM 943 O O . LEU A 1 129 ? 17.716 -12.364 -20.047 1.00 93.69 129 LEU A O 1
ATOM 947 N N . VAL A 1 130 ? 17.600 -14.304 -18.908 1.00 92.25 130 VAL A N 1
ATOM 948 C CA . VAL A 1 130 ? 18.528 -15.066 -19.755 1.00 92.25 130 VAL A CA 1
ATOM 949 C C . VAL A 1 130 ? 17.840 -16.342 -20.229 1.00 92.25 130 VAL A C 1
ATOM 951 O O . VAL A 1 130 ? 17.258 -17.071 -19.425 1.00 92.25 130 VAL A O 1
ATOM 954 N N . GLY A 1 131 ? 17.866 -16.598 -21.538 1.00 91.56 131 GLY A N 1
ATOM 955 C CA . GLY A 1 131 ? 17.183 -17.746 -22.141 1.00 91.56 131 GLY A CA 1
ATOM 956 C C . GLY A 1 131 ? 17.783 -19.098 -21.756 1.00 91.56 131 GLY A C 1
ATOM 957 O O . GLY A 1 131 ? 18.819 -19.165 -21.096 1.00 91.56 131 GLY A O 1
ATOM 958 N N . GLU A 1 132 ? 17.127 -20.173 -22.197 1.00 82.69 132 GLU A N 1
ATOM 959 C CA . GLU A 1 132 ? 17.561 -21.564 -21.982 1.00 82.69 132 GLU A CA 1
ATOM 960 C C . GLU A 1 132 ? 17.891 -21.857 -20.509 1.00 82.69 132 GLU A C 1
ATOM 962 O O . GLU A 1 132 ? 18.957 -22.387 -20.194 1.00 82.69 132 GLU A O 1
ATOM 967 N N . GLU A 1 133 ? 16.992 -21.456 -19.603 1.00 77.69 133 GLU A N 1
ATOM 96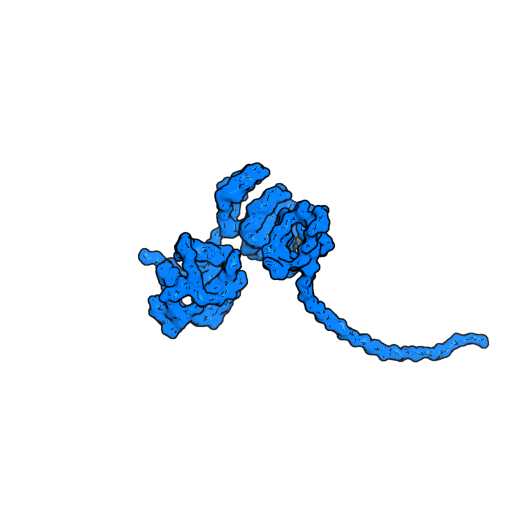8 C CA . GLU A 1 133 ? 17.174 -21.621 -18.151 1.00 77.69 133 GLU A CA 1
ATOM 969 C C . GLU A 1 133 ? 18.512 -21.042 -17.635 1.00 77.69 133 GLU A C 1
ATOM 971 O O . GLU A 1 133 ? 19.199 -21.670 -16.834 1.00 77.69 133 GLU A O 1
ATOM 976 N N . GLY A 1 134 ? 18.914 -19.865 -18.132 1.00 75.44 134 GLY A N 1
ATOM 977 C CA . GLY A 1 134 ? 20.089 -19.137 -17.636 1.00 75.44 134 GLY A CA 1
ATOM 978 C C . GLY A 1 134 ? 21.404 -19.420 -18.367 1.00 75.44 134 GLY A C 1
ATOM 979 O O . GLY A 1 134 ? 22.415 -18.780 -18.075 1.00 75.44 134 GLY A O 1
ATOM 980 N N . PHE A 1 135 ? 21.410 -20.335 -19.342 1.00 80.94 135 PHE A N 1
ATOM 981 C CA . PHE A 1 135 ? 22.601 -20.680 -20.135 1.00 80.94 135 PHE A CA 1
ATOM 982 C C . PHE A 1 135 ? 22.618 -20.073 -21.546 1.00 80.94 135 PHE A C 1
ATOM 984 O O . PHE A 1 135 ? 23.627 -20.195 -22.246 1.00 80.94 135 PHE A O 1
ATOM 991 N N . GLY A 1 136 ? 21.517 -19.449 -21.963 1.00 83.44 136 GLY A N 1
ATOM 992 C CA . GLY A 1 136 ? 21.334 -18.868 -23.288 1.00 83.44 136 GLY A CA 1
ATOM 993 C C . GLY A 1 136 ? 21.734 -17.396 -23.389 1.00 83.44 136 GLY A C 1
ATOM 994 O O . GLY A 1 136 ? 22.459 -16.848 -22.557 1.00 83.44 136 GLY A O 1
ATOM 995 N N . ASP A 1 137 ? 21.246 -16.742 -24.442 1.00 89.94 137 ASP A N 1
ATOM 996 C CA . ASP A 1 137 ? 21.482 -15.318 -24.674 1.00 89.94 137 ASP A CA 1
ATOM 997 C C . ASP A 1 137 ? 20.644 -14.436 -23.720 1.00 89.94 137 ASP A C 1
ATOM 999 O O . ASP A 1 137 ? 19.544 -14.831 -23.308 1.00 89.94 137 ASP A O 1
ATOM 1003 N N . PRO A 1 138 ? 21.117 -13.217 -23.390 1.00 90.06 138 PRO A N 1
ATOM 1004 C CA . PRO A 1 138 ? 20.302 -12.221 -22.703 1.00 90.06 138 PRO A CA 1
ATOM 1005 C C . PRO A 1 138 ? 19.041 -11.902 -23.514 1.00 90.06 138 PRO A C 1
ATOM 1007 O O . PRO A 1 138 ? 19.122 -11.562 -24.695 1.00 90.06 138 PRO A O 1
ATOM 1010 N N . ILE A 1 139 ? 17.879 -11.997 -22.872 1.00 91.56 139 ILE A N 1
ATOM 1011 C CA . ILE A 1 139 ? 16.580 -11.677 -23.481 1.00 91.56 139 ILE A CA 1
ATOM 1012 C C . ILE A 1 139 ? 16.233 -10.211 -23.247 1.00 91.56 139 ILE A C 1
ATOM 1014 O O . ILE A 1 139 ? 15.692 -9.552 -24.133 1.00 91.56 139 ILE A O 1
ATOM 1018 N N . GLY A 1 140 ? 16.537 -9.717 -22.051 1.00 91.00 140 GLY A N 1
ATOM 1019 C CA . GLY A 1 140 ? 16.385 -8.318 -21.708 1.00 91.00 140 GLY A CA 1
ATOM 1020 C C . GLY A 1 140 ? 16.401 -8.087 -20.211 1.00 91.00 140 GLY A C 1
ATOM 1021 O O . GLY A 1 140 ? 16.566 -9.022 -19.418 1.00 91.00 140 GLY A O 1
ATOM 1022 N N . SER A 1 141 ? 16.228 -6.833 -19.827 1.00 91.44 141 SER A N 1
ATOM 1023 C CA . SER A 1 141 ? 16.333 -6.438 -18.431 1.00 91.44 141 SER A CA 1
ATOM 1024 C C . SER A 1 141 ? 15.294 -5.404 -18.013 1.00 91.44 141 SER A C 1
ATOM 1026 O O . SER A 1 141 ? 14.792 -4.596 -18.801 1.00 91.44 141 SER A O 1
ATOM 1028 N N . VAL A 1 142 ? 14.928 -5.474 -16.739 1.00 94.50 142 VAL A N 1
ATOM 1029 C CA . VAL A 1 142 ? 13.834 -4.716 -16.153 1.00 94.50 142 VAL A CA 1
ATOM 1030 C C . VAL A 1 142 ? 14.303 -4.057 -14.865 1.00 94.50 142 VAL A C 1
ATOM 1032 O O . VAL A 1 142 ? 14.698 -4.738 -13.923 1.00 94.50 142 VAL A O 1
ATOM 1035 N N . LEU A 1 143 ? 14.201 -2.732 -14.798 1.00 92.69 143 LEU A N 1
ATOM 1036 C CA . LEU A 1 143 ? 14.400 -1.969 -13.569 1.00 92.69 143 LEU A CA 1
ATOM 1037 C C . LEU A 1 143 ? 13.048 -1.647 -12.943 1.00 92.69 143 LEU A C 1
ATOM 1039 O O . LEU A 1 143 ? 12.215 -0.990 -13.561 1.00 92.69 143 LEU A O 1
ATOM 1043 N N . VAL A 1 144 ? 12.846 -2.055 -11.701 1.00 93.12 144 VAL A N 1
ATOM 1044 C CA . VAL A 1 144 ? 11.717 -1.653 -10.869 1.00 93.12 144 VAL A CA 1
ATOM 1045 C C . VAL A 1 144 ? 12.220 -0.629 -9.859 1.00 93.12 144 VAL A C 1
ATOM 1047 O O . VAL A 1 144 ? 13.179 -0.881 -9.132 1.00 93.12 144 VAL A O 1
ATOM 1050 N N . VAL A 1 145 ? 11.554 0.517 -9.809 1.00 90.31 145 VAL A N 1
ATOM 1051 C CA . VAL A 1 145 ? 11.821 1.625 -8.888 1.00 90.31 145 VAL A CA 1
ATOM 1052 C C . VAL A 1 145 ? 10.599 1.787 -7.978 1.00 90.31 145 VAL A C 1
ATOM 1054 O O . VAL A 1 145 ? 9.656 2.504 -8.338 1.00 90.31 145 VAL A O 1
ATOM 1057 N N . PRO A 1 146 ? 10.550 1.075 -6.838 1.00 82.75 146 PRO A N 1
ATOM 1058 C CA . PRO A 1 146 ? 9.518 1.276 -5.830 1.00 82.75 146 PRO A CA 1
ATOM 1059 C C . PRO A 1 146 ? 9.544 2.721 -5.306 1.00 82.75 146 PRO A C 1
ATOM 1061 O O . PRO A 1 146 ? 10.595 3.265 -4.980 1.00 82.75 146 PRO A O 1
ATOM 1064 N N . SER A 1 147 ? 8.384 3.372 -5.287 1.00 81.75 147 SER A N 1
ATOM 1065 C CA . SER A 1 147 ? 8.184 4.736 -4.797 1.00 81.75 147 SER A CA 1
ATOM 1066 C C . SER A 1 147 ? 6.704 4.974 -4.435 1.00 81.75 147 SER A C 1
ATOM 1068 O O . SER A 1 147 ? 5.947 4.040 -4.137 1.00 81.75 147 SER A O 1
ATOM 1070 N N . LEU A 1 148 ? 6.232 6.224 -4.441 1.00 75.75 148 LEU A N 1
ATOM 1071 C CA . LEU A 1 148 ? 4.826 6.531 -4.192 1.00 75.75 148 LEU A CA 1
ATOM 1072 C C . LEU A 1 148 ? 3.961 6.284 -5.435 1.00 75.75 148 LEU A C 1
ATOM 1074 O O . LEU A 1 148 ? 4.379 6.462 -6.576 1.00 75.75 148 LEU A O 1
ATOM 1078 N N . SER A 1 149 ? 2.690 5.933 -5.218 1.00 78.69 149 SER A N 1
ATOM 1079 C CA . SER A 1 149 ? 1.725 5.739 -6.318 1.00 78.69 149 SER A CA 1
ATOM 1080 C C . SER A 1 149 ? 1.475 7.011 -7.140 1.00 78.69 149 SER A C 1
ATOM 1082 O O . SER A 1 149 ? 1.073 6.911 -8.298 1.00 78.69 149 SER A O 1
ATOM 1084 N N . ASP A 1 150 ? 1.733 8.183 -6.556 1.00 76.62 150 ASP A N 1
ATOM 1085 C CA . ASP A 1 150 ? 1.623 9.488 -7.215 1.00 76.62 150 ASP A CA 1
ATOM 1086 C C . ASP A 1 150 ? 2.766 9.744 -8.204 1.00 76.62 150 ASP A C 1
ATOM 1088 O O . ASP A 1 150 ? 2.581 10.450 -9.194 1.00 76.62 150 ASP A O 1
ATOM 1092 N N . ASP A 1 151 ? 3.921 9.105 -8.006 1.00 81.44 151 ASP A N 1
ATOM 1093 C CA . ASP A 1 151 ? 5.075 9.259 -8.894 1.00 81.44 151 ASP A CA 1
ATOM 1094 C C . ASP A 1 151 ? 4.880 8.530 -10.232 1.00 81.44 151 ASP A C 1
ATOM 1096 O O . ASP A 1 151 ? 5.603 8.797 -11.197 1.00 81.44 151 ASP A O 1
ATOM 1100 N N . ALA A 1 152 ? 3.898 7.624 -10.313 1.00 86.19 152 ALA A N 1
ATOM 1101 C CA . ALA A 1 152 ? 3.630 6.787 -11.478 1.00 86.19 152 ALA A CA 1
ATOM 1102 C C . ALA A 1 152 ? 3.163 7.580 -12.707 1.00 86.19 152 ALA A C 1
ATOM 1104 O O . ALA A 1 152 ? 3.467 7.217 -13.837 1.00 86.19 152 ALA A O 1
ATOM 1105 N N . PHE A 1 153 ? 2.418 8.668 -12.535 1.00 87.12 153 PHE A N 1
ATOM 1106 C CA . PHE A 1 153 ? 1.860 9.394 -13.682 1.00 87.12 153 PHE A CA 1
ATOM 1107 C C . PHE A 1 153 ? 2.838 10.428 -14.252 1.00 87.12 153 PHE A C 1
ATOM 1109 O O . PHE A 1 153 ? 3.086 10.408 -15.459 1.00 87.12 153 PHE A O 1
ATOM 1116 N N . PRO A 1 154 ? 3.496 11.276 -13.438 1.00 82.38 154 PRO A N 1
ATOM 1117 C CA . PRO A 1 154 ? 4.462 12.242 -13.955 1.00 82.38 154 PRO A CA 1
ATOM 1118 C C . PRO A 1 154 ? 5.651 11.586 -14.670 1.00 82.38 154 PRO A C 1
ATOM 1120 O O . PRO A 1 154 ? 6.169 12.138 -15.642 1.00 82.38 154 PRO A O 1
ATOM 1123 N N . ASN A 1 155 ? 6.081 10.401 -14.228 1.00 81.75 155 ASN A N 1
ATOM 1124 C CA . ASN A 1 155 ? 7.248 9.721 -14.795 1.00 81.75 155 ASN A CA 1
ATOM 1125 C C . ASN A 1 155 ? 6.980 9.008 -16.133 1.00 81.75 155 ASN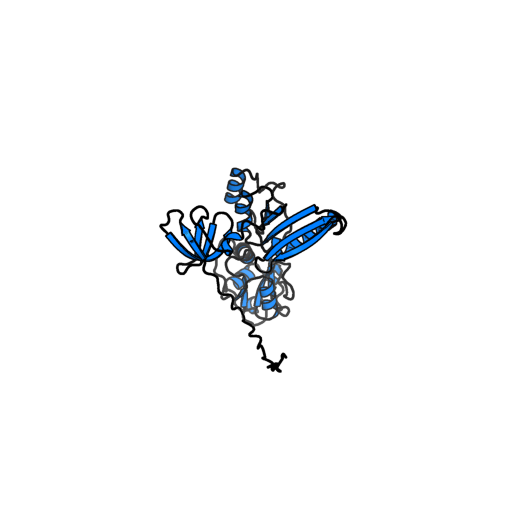 A C 1
ATOM 1127 O O . ASN A 1 155 ? 7.929 8.802 -16.898 1.00 81.75 155 ASN A O 1
ATOM 1131 N N . LEU A 1 156 ? 5.714 8.750 -16.489 1.00 83.69 156 LEU A N 1
ATOM 1132 C CA . LEU A 1 156 ? 5.327 8.264 -17.824 1.00 83.69 156 LEU A CA 1
ATOM 1133 C C . LEU A 1 156 ? 5.620 9.285 -18.935 1.00 83.69 156 LEU A C 1
ATOM 1135 O O . LEU A 1 156 ? 5.708 8.929 -20.105 1.00 83.69 156 LEU A O 1
ATOM 1139 N N . ARG A 1 157 ? 5.837 10.557 -18.584 1.00 75.62 157 ARG A N 1
ATOM 1140 C CA . ARG A 1 157 ? 6.164 11.619 -19.546 1.00 75.62 157 ARG A CA 1
ATOM 1141 C C . ARG A 1 157 ? 7.612 11.592 -20.046 1.00 75.62 157 ARG A C 1
ATOM 1143 O O . ARG A 1 157 ? 7.981 12.420 -20.869 1.00 75.62 157 ARG A O 1
ATOM 1150 N N . ARG A 1 158 ? 8.478 10.729 -19.506 1.00 63.84 158 ARG A N 1
ATOM 1151 C CA . ARG A 1 158 ? 9.936 10.889 -19.665 1.00 63.84 158 ARG A CA 1
ATOM 1152 C C . ARG A 1 158 ? 10.603 9.899 -20.621 1.00 63.84 158 ARG A C 1
ATOM 1154 O O . ARG A 1 158 ? 11.727 10.166 -21.026 1.00 63.84 158 ARG A O 1
ATOM 1161 N N . ALA A 1 159 ? 9.960 8.785 -20.978 1.00 65.25 159 ALA A N 1
ATOM 1162 C CA . ALA A 1 159 ? 10.484 7.817 -21.953 1.00 65.25 159 ALA A CA 1
ATOM 1163 C C . ALA A 1 159 ? 9.395 6.828 -22.405 1.00 65.25 159 ALA A C 1
ATOM 1165 O O . ALA A 1 159 ? 8.395 6.662 -21.714 1.00 65.25 159 ALA A O 1
ATOM 1166 N N . SER A 1 160 ? 9.601 6.155 -23.540 1.00 69.56 160 SER A N 1
ATOM 1167 C CA . SER A 1 160 ? 8.656 5.176 -24.099 1.00 69.56 160 SER A CA 1
ATOM 1168 C C . SER A 1 160 ? 8.787 3.761 -23.525 1.00 69.56 160 SER A C 1
ATOM 1170 O O . SER A 1 160 ? 7.881 2.957 -23.707 1.00 69.56 160 SER A O 1
ATOM 1172 N N . ASN A 1 161 ? 9.888 3.434 -22.845 1.00 76.94 161 ASN A N 1
ATOM 1173 C CA . ASN A 1 161 ? 10.145 2.117 -22.246 1.00 76.94 161 ASN A CA 1
ATOM 1174 C C . ASN A 1 161 ? 9.683 2.033 -20.780 1.00 76.94 161 ASN A C 1
ATOM 1176 O O . ASN A 1 161 ? 10.335 1.417 -19.938 1.00 76.94 161 ASN A O 1
ATOM 1180 N N . LYS A 1 162 ? 8.593 2.726 -20.450 1.00 86.12 162 LYS A N 1
ATOM 1181 C CA . LYS A 1 162 ? 8.196 3.027 -19.076 1.00 86.12 162 LYS A CA 1
ATOM 1182 C C . LYS A 1 162 ? 6.794 2.522 -18.770 1.00 86.12 162 LYS A C 1
ATOM 1184 O O . LYS A 1 162 ? 5.871 2.783 -19.536 1.00 86.12 162 LYS A O 1
ATOM 1189 N N . ILE A 1 163 ? 6.632 1.865 -17.623 1.00 91.81 163 ILE A N 1
ATOM 1190 C CA . ILE A 1 163 ? 5.334 1.453 -17.075 1.00 91.81 163 ILE A CA 1
ATOM 1191 C C . ILE A 1 163 ? 5.165 2.067 -15.683 1.00 91.81 163 ILE A C 1
ATOM 1193 O O . ILE A 1 163 ? 6.000 1.888 -14.799 1.00 91.81 163 ILE A O 1
ATOM 1197 N N . GLY A 1 164 ? 4.063 2.787 -15.485 1.00 91.25 164 GLY A N 1
ATOM 1198 C CA . GLY A 1 164 ? 3.686 3.333 -14.186 1.00 91.25 164 GLY A CA 1
ATOM 1199 C C . GLY A 1 164 ? 2.888 2.309 -13.382 1.00 91.25 164 GLY A C 1
ATOM 1200 O O . GLY A 1 164 ? 1.910 1.751 -13.876 1.00 91.25 164 GLY A O 1
ATOM 1201 N N . MET A 1 165 ? 3.281 2.082 -12.134 1.00 92.81 165 MET A N 1
ATOM 1202 C CA . MET A 1 165 ? 2.593 1.214 -11.180 1.00 92.81 165 MET A CA 1
ATOM 1203 C C . MET A 1 165 ? 1.859 2.078 -10.156 1.00 92.81 165 MET A C 1
ATOM 1205 O O . MET A 1 165 ? 2.475 2.901 -9.482 1.00 92.81 165 MET A O 1
ATOM 1209 N N . SER A 1 166 ? 0.551 1.895 -9.986 1.00 88.19 166 SER A N 1
ATOM 1210 C CA . SER A 1 166 ? -0.224 2.680 -9.020 1.00 88.19 166 SER A CA 1
ATOM 1211 C C . SER A 1 166 ? -1.210 1.810 -8.251 1.00 88.19 166 SER A C 1
ATOM 1213 O O . SER A 1 166 ? -1.860 0.940 -8.823 1.00 88.19 166 SER A O 1
ATOM 1215 N N . SER A 1 167 ? -1.320 2.064 -6.946 1.00 82.69 167 SER A N 1
ATOM 1216 C CA . SER A 1 167 ? -2.319 1.435 -6.065 1.00 82.69 167 SER A CA 1
ATOM 1217 C C . SER A 1 167 ? -3.626 2.234 -5.974 1.00 82.69 167 SER A C 1
ATOM 1219 O O . SER A 1 167 ? -4.577 1.807 -5.324 1.00 82.69 167 SER A O 1
ATOM 1221 N N . ARG A 1 168 ? -3.696 3.385 -6.656 1.00 83.06 168 ARG A N 1
ATOM 1222 C CA . ARG A 1 168 ? -4.906 4.197 -6.799 1.00 83.06 168 ARG A CA 1
ATOM 1223 C C . ARG A 1 168 ? -5.252 4.389 -8.268 1.00 83.06 168 ARG A C 1
ATOM 1225 O O . ARG A 1 168 ? -4.435 4.172 -9.159 1.00 83.06 168 ARG A O 1
ATOM 1232 N N . ARG A 1 169 ? -6.469 4.865 -8.521 1.00 83.25 169 ARG A N 1
ATOM 1233 C CA . ARG A 1 169 ? -6.857 5.290 -9.867 1.00 83.25 169 ARG A CA 1
ATOM 1234 C C . ARG A 1 169 ? -6.173 6.605 -10.227 1.00 83.25 169 ARG A C 1
ATOM 1236 O O . ARG A 1 169 ? -5.927 7.455 -9.367 1.00 83.25 169 ARG A O 1
ATOM 1243 N N . ILE A 1 170 ? -5.897 6.762 -11.517 1.00 87.94 170 ILE A N 1
ATOM 1244 C CA . ILE A 1 170 ? -5.459 8.035 -12.079 1.00 87.94 170 ILE A CA 1
ATOM 1245 C C . ILE A 1 170 ? -6.540 9.101 -11.861 1.00 87.94 170 ILE A C 1
ATOM 1247 O O . ILE A 1 170 ? -7.739 8.831 -11.997 1.00 87.94 170 ILE A O 1
ATOM 1251 N N . THR A 1 171 ? -6.132 10.317 -11.512 1.00 87.38 171 THR A N 1
ATOM 1252 C CA . THR A 1 171 ? -7.055 11.451 -11.416 1.00 87.38 171 THR A CA 1
ATOM 1253 C C . THR A 1 171 ? -7.410 11.987 -12.803 1.00 87.38 171 THR A C 1
ATOM 1255 O O . THR A 1 171 ? -6.757 11.701 -13.809 1.00 87.38 171 THR A O 1
ATOM 1258 N N . ARG A 1 172 ? -8.467 12.803 -12.878 1.00 89.06 172 ARG A N 1
ATOM 1259 C CA . ARG A 1 172 ? -8.858 13.453 -14.137 1.00 89.06 172 ARG A CA 1
ATOM 1260 C C . ARG A 1 172 ? -7.740 14.342 -14.683 1.00 89.06 172 ARG A C 1
ATOM 1262 O O 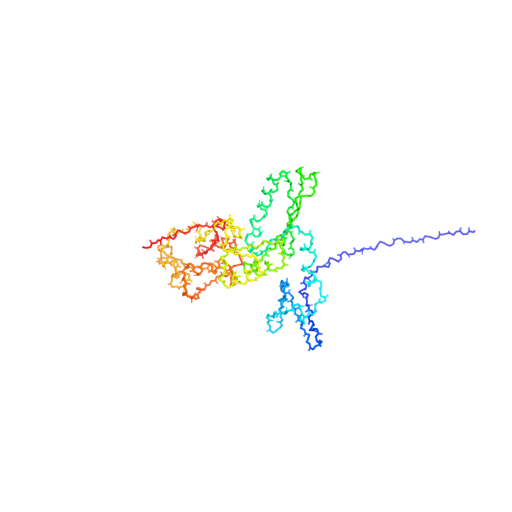. ARG A 1 172 ? -7.495 14.302 -15.886 1.00 89.06 172 ARG A O 1
ATOM 1269 N N . ASP A 1 173 ? -7.102 15.126 -13.823 1.00 89.38 173 ASP A N 1
ATOM 1270 C CA . ASP A 1 173 ? -6.107 16.109 -14.247 1.00 89.38 173 ASP A CA 1
ATOM 1271 C C . ASP A 1 173 ? -4.843 15.407 -14.763 1.00 89.38 173 ASP A C 1
ATOM 1273 O O . ASP A 1 173 ? -4.416 15.679 -15.884 1.00 89.38 173 ASP A O 1
ATOM 1277 N N . GLU A 1 174 ? -4.354 14.384 -14.053 1.00 89.56 174 GLU A N 1
ATOM 1278 C CA . GLU A 1 174 ? -3.241 13.533 -14.511 1.00 89.56 174 GLU A CA 1
ATOM 1279 C C . GLU A 1 174 ? -3.536 12.863 -15.863 1.00 89.56 174 GLU A C 1
ATOM 1281 O O . GLU A 1 174 ? -2.685 12.827 -16.755 1.00 89.56 174 GLU A O 1
ATOM 1286 N N . ALA A 1 175 ? -4.759 12.353 -16.052 1.00 91.00 175 ALA A N 1
ATOM 1287 C CA . ALA A 1 175 ? -5.156 11.714 -17.304 1.00 91.00 175 ALA A CA 1
ATOM 1288 C C . ALA A 1 175 ? -5.199 12.708 -18.476 1.00 91.00 175 ALA A C 1
ATOM 1290 O O . ALA A 1 175 ? -4.820 12.365 -19.601 1.00 91.00 175 ALA A O 1
ATOM 1291 N N . VAL A 1 176 ? -5.662 13.938 -18.230 1.00 90.62 176 VAL A N 1
ATOM 1292 C CA . VAL A 1 176 ? -5.675 15.008 -19.235 1.00 90.62 176 VAL A CA 1
ATOM 1293 C C . VAL A 1 176 ? -4.250 15.402 -19.611 1.00 90.62 176 VAL A C 1
ATOM 1295 O O . VAL A 1 176 ? -3.956 15.509 -20.803 1.00 90.62 176 VAL A O 1
ATOM 1298 N N . GLU A 1 177 ? -3.364 15.566 -18.632 1.00 89.12 177 GLU A N 1
ATOM 1299 C CA . GLU A 1 177 ? -1.959 15.911 -18.865 1.00 89.12 177 GLU A CA 1
ATOM 1300 C C . GLU A 1 177 ? -1.228 14.841 -19.683 1.00 89.12 177 GLU A C 1
ATOM 1302 O O . GLU A 1 177 ? -0.600 15.155 -20.698 1.00 89.12 177 GLU A O 1
ATOM 1307 N N . LEU A 1 178 ? -1.362 13.563 -19.316 1.00 88.50 178 LEU A N 1
ATOM 1308 C CA . LEU A 1 178 ? -0.735 12.459 -20.052 1.00 88.50 178 LEU A CA 1
ATOM 1309 C C . LEU A 1 178 ? -1.271 12.328 -21.479 1.00 88.50 178 LEU A C 1
ATOM 1311 O O . LEU A 1 178 ? -0.509 12.076 -22.418 1.00 88.50 178 LEU A O 1
ATOM 1315 N N . ARG A 1 179 ? -2.569 12.575 -21.674 1.00 89.31 179 ARG A N 1
ATOM 1316 C CA . ARG A 1 179 ? -3.165 12.600 -23.011 1.00 89.31 179 ARG A CA 1
ATOM 1317 C C . ARG A 1 179 ? -2.609 13.739 -23.862 1.00 89.31 179 ARG A C 1
ATOM 1319 O O . ARG A 1 179 ? -2.328 13.519 -25.038 1.00 89.31 179 ARG A O 1
ATOM 1326 N N . GLN A 1 180 ? -2.445 14.935 -23.294 1.00 88.88 180 GLN A N 1
ATOM 1327 C CA . GLN A 1 180 ? -1.838 16.078 -23.992 1.00 88.88 180 GLN A CA 1
ATOM 1328 C C . GLN A 1 180 ? -0.371 15.823 -24.346 1.00 88.88 180 GLN A C 1
ATOM 1330 O O . GLN A 1 180 ? 0.085 16.259 -25.400 1.00 88.88 180 GLN A O 1
ATOM 1335 N N . PHE A 1 181 ? 0.342 15.073 -23.504 1.00 85.81 181 PHE A N 1
ATOM 1336 C CA . PHE A 1 181 ? 1.711 14.642 -23.771 1.00 85.81 181 PHE A CA 1
ATOM 1337 C C . PHE A 1 181 ? 1.816 13.578 -24.884 1.00 85.81 181 PHE A C 1
ATOM 1339 O O . PHE A 1 181 ? 2.895 13.344 -25.419 1.00 85.81 181 PHE A O 1
ATOM 1346 N N . GLY A 1 182 ? 0.703 12.952 -25.274 1.00 86.62 182 GLY A N 1
ATOM 1347 C CA . GLY A 1 182 ? 0.680 11.927 -26.319 1.00 86.62 182 GLY A CA 1
ATOM 1348 C C . GLY A 1 182 ? 0.850 10.498 -25.802 1.00 86.62 182 GLY A C 1
ATOM 1349 O O . GLY A 1 182 ? 0.978 9.585 -26.610 1.00 86.62 182 GLY A O 1
ATOM 1350 N N . ALA A 1 183 ? 0.769 10.278 -24.486 1.00 82.62 183 ALA A N 1
ATOM 1351 C CA . ALA A 1 183 ? 0.789 8.936 -23.895 1.00 82.62 183 ALA A CA 1
ATOM 1352 C C . ALA A 1 183 ? -0.511 8.140 -24.158 1.00 82.62 183 ALA A C 1
ATOM 1354 O O . ALA A 1 183 ? -0.624 6.977 -23.791 1.00 82.62 183 ALA A O 1
ATOM 1355 N N . GLY A 1 184 ? -1.507 8.752 -24.807 1.00 84.81 184 GLY A N 1
ATOM 1356 C CA . GLY A 1 184 ? -2.799 8.130 -25.087 1.00 84.81 184 GLY A CA 1
ATOM 1357 C C . GLY A 1 184 ? -3.793 8.292 -23.937 1.00 84.81 184 GLY A C 1
ATOM 1358 O O . GLY A 1 184 ? -3.683 9.196 -23.110 1.00 84.81 184 GLY A O 1
ATOM 1359 N N . SER A 1 185 ? -4.833 7.459 -23.927 1.00 88.56 185 SER A N 1
ATOM 1360 C CA . SER A 1 185 ? -5.865 7.490 -22.886 1.00 88.56 185 SER A CA 1
ATOM 1361 C C . SER A 1 185 ? -5.515 6.508 -21.775 1.00 88.56 185 SER A C 1
ATOM 1363 O O . SER A 1 185 ? -5.668 5.307 -21.961 1.00 88.56 185 SER A O 1
ATOM 1365 N N . MET A 1 186 ? -5.111 7.012 -20.610 1.00 86.12 186 MET A N 1
ATOM 1366 C CA . MET A 1 186 ? -4.748 6.199 -19.433 1.00 86.12 186 MET A CA 1
ATOM 1367 C C . MET A 1 186 ? -5.929 5.491 -18.753 1.00 86.12 186 MET A C 1
ATOM 1369 O O . MET A 1 186 ? -5.748 4.815 -17.755 1.00 86.12 186 MET A O 1
ATOM 1373 N N . VAL A 1 187 ? -7.145 5.675 -19.267 1.00 81.88 187 VAL A N 1
ATOM 1374 C CA . VAL A 1 187 ? -8.349 4.940 -18.841 1.00 81.88 187 VAL A CA 1
ATOM 1375 C C . VAL A 1 187 ? -8.817 3.944 -19.906 1.00 81.88 187 VAL A C 1
ATOM 1377 O O . VAL A 1 187 ? -9.899 3.373 -19.796 1.00 81.88 187 VAL A O 1
ATOM 1380 N N . ASP A 1 188 ? -8.046 3.799 -20.988 1.00 87.56 188 ASP A N 1
ATOM 1381 C CA . ASP A 1 188 ? -8.266 2.755 -21.984 1.00 87.56 188 ASP A CA 1
ATOM 1382 C C . ASP A 1 188 ? -7.669 1.437 -21.482 1.00 87.56 188 ASP A C 1
ATOM 1384 O O . ASP A 1 188 ? -6.583 1.422 -20.904 1.00 87.56 188 ASP A O 1
ATOM 1388 N N . VAL A 1 189 ? -8.354 0.329 -21.747 1.00 83.00 189 VAL A N 1
ATOM 1389 C CA . VAL A 1 189 ? -7.938 -1.024 -21.350 1.00 83.00 189 VAL A CA 1
ATOM 1390 C C . VAL A 1 189 ? -6.622 -1.469 -21.990 1.00 83.00 189 VAL A C 1
ATOM 1392 O O . VAL A 1 189 ? -6.020 -2.435 -21.529 1.00 83.00 189 VAL A O 1
ATOM 1395 N N . THR A 1 190 ? -6.173 -0.802 -23.058 1.00 86.50 190 THR A N 1
ATOM 1396 C CA . THR A 1 190 ? -4.854 -1.060 -23.653 1.00 86.50 190 THR A CA 1
ATOM 1397 C C . THR A 1 190 ? -3.714 -0.344 -22.933 1.00 86.50 190 THR A C 1
ATOM 1399 O O . THR A 1 190 ? -2.563 -0.652 -23.211 1.00 86.50 190 THR A O 1
ATOM 1402 N N . ASN A 1 191 ? -4.019 0.635 -22.073 1.00 87.31 191 ASN A N 1
ATOM 1403 C CA . ASN A 1 191 ? -3.030 1.450 -21.357 1.00 87.31 191 ASN A CA 1
ATOM 1404 C C . ASN A 1 191 ? -3.122 1.281 -19.828 1.00 87.31 191 ASN A C 1
ATOM 1406 O O . ASN A 1 191 ? -2.150 1.562 -19.133 1.00 87.31 191 ASN A O 1
ATOM 1410 N N . GLU A 1 192 ? -4.268 0.833 -19.298 1.00 88.56 192 GLU A N 1
ATOM 1411 C CA . GLU A 1 192 ? -4.474 0.483 -17.886 1.00 88.56 192 GLU A CA 1
ATOM 1412 C C . GLU A 1 192 ? -4.692 -1.030 -17.751 1.00 88.56 192 GLU A C 1
ATOM 1414 O O . GLU A 1 192 ? -5.629 -1.598 -18.320 1.00 88.56 192 GLU A O 1
ATOM 1419 N N . HIS A 1 193 ? -3.850 -1.680 -16.948 1.00 89.19 193 HIS A N 1
ATOM 1420 C CA . HIS A 1 193 ? -3.955 -3.105 -16.659 1.00 89.19 193 HIS A CA 1
ATOM 1421 C C . HIS A 1 193 ? -4.108 -3.336 -15.157 1.00 89.19 193 HIS A C 1
ATOM 1423 O O . HIS A 1 193 ? -3.248 -2.964 -14.360 1.00 89.19 193 HIS A O 1
ATOM 1429 N N . PHE A 1 194 ? -5.206 -3.985 -14.769 1.00 87.12 194 PHE A N 1
ATOM 1430 C CA . PHE A 1 194 ? -5.413 -4.417 -13.392 1.00 87.12 194 PHE A CA 1
ATOM 1431 C C . PHE A 1 194 ? -4.537 -5.633 -13.100 1.00 87.12 194 PHE A C 1
ATOM 1433 O O . PHE A 1 194 ? -4.729 -6.690 -13.697 1.00 87.12 194 PHE A O 1
ATOM 1440 N N . LEU A 1 195 ? -3.598 -5.482 -12.167 1.00 86.81 195 LEU A N 1
ATOM 1441 C CA . LEU A 1 195 ? -2.754 -6.587 -11.705 1.00 86.81 195 LEU A CA 1
ATOM 1442 C C . LEU A 1 195 ? -3.464 -7.427 -10.642 1.00 86.81 195 LEU A C 1
ATOM 1444 O O . LEU A 1 195 ? -3.508 -8.650 -10.731 1.00 86.81 195 LEU A O 1
ATOM 1448 N N . ALA A 1 196 ? -4.026 -6.759 -9.637 1.00 81.19 196 ALA A N 1
ATOM 1449 C CA . ALA A 1 196 ? -4.696 -7.390 -8.512 1.00 81.19 196 ALA A CA 1
ATOM 1450 C C . ALA A 1 196 ? -5.723 -6.436 -7.894 1.00 81.19 196 ALA A C 1
ATOM 1452 O O . ALA A 1 196 ? -5.677 -5.222 -8.105 1.00 81.19 196 ALA A O 1
ATOM 1453 N N . VAL A 1 197 ? -6.639 -7.001 -7.111 1.00 78.75 197 VAL A N 1
ATOM 1454 C CA . VAL A 1 197 ? -7.505 -6.257 -6.195 1.00 78.75 197 VAL A CA 1
ATOM 1455 C C . VAL A 1 197 ? -7.128 -6.690 -4.791 1.00 78.75 197 VAL A C 1
ATOM 1457 O O . VAL A 1 197 ? -7.126 -7.885 -4.501 1.00 78.75 197 VAL A O 1
ATOM 1460 N N . ASP A 1 198 ? -6.816 -5.720 -3.944 1.00 79.56 198 ASP A N 1
ATOM 1461 C CA . ASP A 1 198 ? -6.536 -5.941 -2.533 1.00 79.56 198 ASP A CA 1
ATOM 1462 C C . ASP A 1 198 ? -7.675 -5.385 -1.674 1.00 79.56 198 ASP A C 1
ATOM 1464 O O . ASP A 1 198 ? -8.335 -4.406 -2.038 1.00 79.56 198 ASP A O 1
ATOM 1468 N N . ASN A 1 199 ? -7.910 -6.029 -0.535 1.00 83.88 199 ASN A N 1
ATOM 1469 C CA . ASN A 1 199 ? -8.929 -5.641 0.426 1.00 83.88 199 ASN A CA 1
ATOM 1470 C C . ASN A 1 199 ? -8.256 -5.098 1.683 1.00 83.88 199 ASN A C 1
ATOM 1472 O O . ASN A 1 199 ? -7.344 -5.720 2.217 1.00 83.88 199 ASN A O 1
ATOM 1476 N N . LEU A 1 200 ? -8.763 -3.982 2.206 1.00 89.19 200 LEU A N 1
ATOM 1477 C CA . LEU A 1 200 ? -8.422 -3.546 3.556 1.00 89.19 200 LEU A CA 1
ATOM 1478 C C . LEU A 1 200 ? -9.231 -4.348 4.568 1.00 89.19 200 LEU A C 1
ATOM 1480 O O . LEU A 1 200 ? -10.457 -4.438 4.471 1.00 89.19 200 LEU A O 1
ATOM 1484 N N . VAL A 1 201 ? -8.535 -4.903 5.550 1.00 93.94 201 VAL A N 1
ATOM 1485 C CA . VAL A 1 201 ? -9.096 -5.761 6.588 1.00 93.94 201 VAL A CA 1
ATOM 1486 C C . VAL A 1 201 ? -8.847 -5.106 7.939 1.00 93.94 201 VAL A C 1
ATOM 1488 O O . VAL A 1 201 ? -7.721 -4.712 8.244 1.00 93.94 201 VAL A O 1
ATOM 1491 N N . LEU A 1 202 ? -9.895 -4.988 8.758 1.00 96.81 202 LEU A N 1
ATOM 1492 C CA . LEU A 1 202 ? -9.711 -4.656 10.166 1.00 96.81 202 LEU A CA 1
ATOM 1493 C C . LEU A 1 202 ? -9.130 -5.859 10.890 1.00 96.81 202 LEU A C 1
ATOM 1495 O O . LEU A 1 202 ? -9.607 -6.978 10.717 1.00 96.81 202 LEU A O 1
ATOM 1499 N N . VAL A 1 203 ? -8.137 -5.619 11.732 1.00 97.75 203 VAL A N 1
ATOM 1500 C CA . VAL A 1 203 ? -7.475 -6.660 12.511 1.00 97.75 203 VAL A CA 1
ATOM 1501 C C . VAL A 1 203 ? -7.480 -6.306 13.988 1.00 97.75 203 VAL A C 1
ATOM 1503 O O . VAL A 1 203 ? -7.318 -5.146 14.365 1.00 97.75 203 VAL A O 1
ATOM 1506 N N . ALA A 1 204 ? -7.652 -7.317 14.830 1.00 98.06 204 ALA A N 1
ATOM 1507 C CA . ALA A 1 204 ? -7.520 -7.224 16.276 1.00 98.06 204 ALA A CA 1
ATOM 1508 C C . ALA A 1 204 ? -6.695 -8.395 16.817 1.00 98.06 204 ALA A C 1
ATOM 1510 O O . ALA A 1 204 ? -6.335 -9.329 16.091 1.00 98.06 204 ALA A O 1
ATOM 1511 N N . HIS A 1 205 ? -6.384 -8.339 18.109 1.00 98.00 205 HIS A N 1
ATOM 1512 C CA . HIS A 1 205 ? -5.668 -9.411 18.783 1.00 98.00 205 HIS A CA 1
ATOM 1513 C C . HIS A 1 205 ? -6.383 -10.771 18.611 1.00 98.00 205 HIS A C 1
ATOM 1515 O O . HIS A 1 205 ? -7.615 -10.816 18.706 1.00 98.00 205 HIS A O 1
ATOM 1521 N N . PRO A 1 206 ? -5.653 -11.891 18.421 1.00 97.31 206 PRO A N 1
ATOM 1522 C CA . PRO A 1 206 ? -6.243 -13.219 18.208 1.00 97.31 206 PRO A CA 1
ATOM 1523 C C . PRO A 1 206 ? -7.251 -13.677 19.257 1.00 97.31 206 PRO A C 1
ATOM 1525 O O . PRO A 1 206 ? -8.219 -14.359 18.935 1.00 97.31 206 PRO A O 1
ATOM 1528 N N . GLU A 1 207 ? -7.037 -13.281 20.508 1.00 96.50 207 GLU A N 1
ATOM 1529 C CA . GLU A 1 207 ? -7.908 -13.631 21.636 1.00 96.50 207 GLU A CA 1
ATOM 1530 C C . GLU A 1 207 ? -9.040 -12.622 21.884 1.00 96.50 207 GLU A C 1
ATOM 1532 O O . GLU A 1 207 ? -9.826 -12.796 22.816 1.00 96.50 207 GLU A O 1
ATOM 1537 N N . ASN A 1 208 ? -9.141 -11.549 21.094 1.00 97.25 208 ASN A N 1
ATOM 1538 C CA . ASN A 1 208 ? -10.260 -10.622 21.218 1.00 97.25 208 ASN A CA 1
ATOM 1539 C C . ASN A 1 208 ? -11.557 -11.359 20.827 1.00 97.25 208 ASN A C 1
ATOM 1541 O O . ASN A 1 208 ? -11.596 -11.941 19.748 1.00 97.25 208 ASN A O 1
ATOM 1545 N N . PRO A 1 209 ? -12.621 -11.371 21.647 1.00 96.50 209 PRO A N 1
ATOM 1546 C CA . PRO A 1 209 ? -13.846 -12.114 21.344 1.00 96.50 209 PRO A CA 1
ATOM 1547 C C . PRO A 1 209 ? -14.774 -11.416 20.335 1.00 96.50 209 PRO A C 1
ATOM 1549 O O . PRO A 1 209 ? -15.784 -11.994 19.951 1.00 96.50 209 PRO A O 1
ATOM 1552 N N . VAL A 1 210 ? -14.484 -10.177 19.924 1.00 97.56 210 VAL A N 1
ATOM 1553 C CA . VAL A 1 210 ? -15.298 -9.449 18.939 1.00 97.56 210 VAL A CA 1
ATOM 1554 C C . VAL A 1 210 ? -14.929 -9.916 17.533 1.00 97.56 210 VAL A C 1
ATOM 1556 O O . VAL A 1 210 ? -13.798 -9.710 17.094 1.00 97.56 210 VAL A O 1
ATOM 1559 N N . ASP A 1 211 ? -15.861 -10.565 16.838 1.00 96.62 211 ASP A N 1
ATOM 1560 C CA . ASP A 1 211 ? -15.661 -11.081 15.472 1.00 96.62 211 ASP A CA 1
ATOM 1561 C C . ASP A 1 211 ? -16.230 -10.156 14.389 1.00 96.62 211 ASP A C 1
ATOM 1563 O O . ASP A 1 211 ? -15.770 -10.161 13.245 1.00 96.62 211 ASP A O 1
ATOM 1567 N N . GLU A 1 212 ? -17.215 -9.340 14.759 1.00 97.38 212 GLU A N 1
ATOM 1568 C CA . GLU A 1 212 ? -17.960 -8.485 13.845 1.00 97.38 212 GLU A CA 1
ATOM 1569 C C . GLU A 1 212 ? -18.090 -7.077 14.422 1.00 97.38 212 GLU A C 1
ATOM 1571 O O . GLU A 1 212 ? -18.327 -6.892 15.618 1.00 97.38 212 GLU A O 1
ATOM 1576 N N . LEU A 1 213 ? -17.970 -6.078 13.554 1.00 97.50 213 LEU A N 1
ATOM 1577 C CA . LEU A 1 213 ? -18.293 -4.689 13.851 1.00 97.50 213 LEU A CA 1
ATOM 1578 C C . LEU A 1 213 ? -19.194 -4.140 12.751 1.00 97.50 213 LEU A C 1
ATOM 1580 O O . LEU A 1 213 ? -18.981 -4.379 11.564 1.00 97.50 213 LEU A O 1
ATOM 1584 N N . THR A 1 214 ? -20.183 -3.342 13.132 1.00 96.06 214 THR A N 1
ATOM 1585 C CA . THR A 1 214 ? -20.880 -2.492 12.160 1.00 96.06 214 THR A CA 1
ATOM 1586 C C . THR A 1 214 ? -19.944 -1.393 11.658 1.00 96.06 214 THR A C 1
ATOM 1588 O O . THR A 1 214 ? -19.015 -0.977 12.361 1.00 96.06 214 THR A O 1
ATOM 1591 N N . LEU A 1 215 ? -20.211 -0.864 10.461 1.00 92.44 215 LEU A N 1
ATOM 1592 C CA . LEU A 1 215 ? -19.431 0.252 9.915 1.00 92.44 215 LEU A CA 1
ATOM 1593 C C . LEU A 1 215 ? -19.431 1.478 10.848 1.00 92.44 215 LEU A C 1
ATOM 1595 O O . LEU A 1 215 ? -18.407 2.143 10.992 1.00 92.44 215 LEU A O 1
ATOM 1599 N N . ASP A 1 216 ? -20.548 1.750 11.525 1.00 93.06 216 ASP A N 1
ATOM 1600 C CA . ASP A 1 216 ? -20.658 2.863 12.474 1.00 93.06 216 ASP A CA 1
ATOM 1601 C C . ASP A 1 216 ? -19.836 2.628 13.747 1.00 93.06 216 ASP A C 1
ATOM 1603 O O . ASP A 1 216 ? -19.222 3.563 14.260 1.00 93.06 216 ASP A O 1
ATOM 1607 N N . GLN A 1 217 ? -19.755 1.384 14.233 1.00 95.81 217 GLN A N 1
ATOM 1608 C CA . GLN A 1 217 ? -18.874 1.041 15.353 1.00 95.81 217 GLN A CA 1
ATOM 1609 C C . GLN A 1 217 ? -17.403 1.184 14.967 1.00 95.81 217 GLN A C 1
ATOM 1611 O O . GLN A 1 217 ? -16.639 1.786 15.718 1.00 95.81 217 GLN A O 1
ATOM 1616 N N . ALA A 1 218 ? -17.005 0.692 13.791 1.00 94.44 218 ALA A N 1
ATOM 1617 C CA . ALA A 1 218 ? -15.649 0.897 13.290 1.00 94.44 218 ALA A CA 1
ATOM 1618 C C . ALA A 1 218 ? -15.331 2.399 13.191 1.00 94.44 218 ALA A C 1
ATOM 1620 O O . ALA A 1 218 ? -14.323 2.856 13.729 1.00 94.44 218 ALA A O 1
ATOM 1621 N N . ARG A 1 219 ? -16.235 3.195 12.607 1.00 92.25 219 ARG A N 1
ATOM 1622 C CA . ARG A 1 219 ? -16.085 4.654 12.525 1.00 92.25 219 ARG A CA 1
ATOM 1623 C C . ARG A 1 219 ? -15.924 5.294 13.904 1.00 92.25 219 ARG A C 1
ATOM 1625 O O . ARG A 1 219 ? -15.018 6.101 14.092 1.00 92.25 219 ARG A O 1
ATOM 1632 N N . GLY A 1 220 ? -16.760 4.910 14.868 1.00 93.50 220 GLY A N 1
ATOM 1633 C CA . GLY A 1 220 ? -16.701 5.411 16.241 1.00 93.50 220 GLY A CA 1
ATOM 1634 C C . GLY A 1 220 ? -15.395 5.054 16.953 1.00 93.50 220 GLY A C 1
ATOM 1635 O O . GLY A 1 220 ? -14.852 5.885 17.676 1.00 93.50 220 GLY A O 1
ATOM 1636 N N . ILE A 1 221 ? -14.852 3.856 16.718 1.00 94.50 221 ILE A N 1
ATOM 1637 C CA . ILE A 1 221 ? -13.560 3.427 17.275 1.00 94.50 221 ILE A CA 1
ATOM 1638 C C . ILE A 1 221 ? -12.422 4.286 16.721 1.00 94.50 221 ILE A C 1
ATOM 1640 O O . ILE A 1 221 ? -11.684 4.909 17.483 1.00 94.50 221 ILE A O 1
ATOM 1644 N N . PHE A 1 222 ? -12.306 4.374 15.395 1.00 92.56 222 PHE A N 1
ATOM 1645 C CA . PHE A 1 222 ? -11.211 5.104 14.753 1.00 92.56 222 PHE A CA 1
ATOM 1646 C C . PHE A 1 222 ? -11.318 6.629 14.951 1.00 92.56 222 PHE A C 1
ATOM 1648 O O . PHE A 1 222 ? -10.295 7.310 14.994 1.00 92.56 222 PHE A O 1
ATOM 1655 N N . ALA A 1 223 ? -12.526 7.166 15.172 1.00 90.25 223 ALA A N 1
ATOM 1656 C CA . ALA A 1 223 ? -12.752 8.560 15.578 1.00 90.25 223 ALA A CA 1
ATOM 1657 C C . ALA A 1 223 ? -12.526 8.830 17.081 1.00 90.25 223 ALA A C 1
ATOM 1659 O O . ALA A 1 223 ? -12.535 9.987 17.500 1.00 90.25 223 ALA A O 1
ATOM 1660 N N . GLY A 1 224 ? -12.350 7.793 17.907 1.00 90.62 224 GLY A N 1
ATOM 1661 C CA . GLY A 1 224 ? -12.160 7.926 19.358 1.00 90.62 224 GLY A CA 1
ATOM 1662 C C . GLY A 1 224 ? -13.444 8.182 20.152 1.00 90.62 224 GLY A C 1
ATOM 1663 O O . GLY A 1 224 ? -13.385 8.543 21.324 1.00 90.62 224 GLY A O 1
ATOM 1664 N N . GLU A 1 225 ? -14.606 7.995 19.531 1.00 92.69 225 GLU A N 1
ATOM 1665 C CA . GLU A 1 225 ? -15.925 8.070 20.172 1.00 92.69 225 GLU A CA 1
ATOM 1666 C C . GLU A 1 225 ? -16.226 6.777 20.959 1.00 92.69 225 GLU A C 1
ATOM 1668 O O . GLU A 1 225 ? -16.864 6.800 22.016 1.00 92.69 225 GLU A O 1
ATOM 1673 N N . ILE A 1 226 ? -15.714 5.642 20.472 1.00 94.81 226 ILE A N 1
ATOM 1674 C CA . ILE A 1 226 ? -15.719 4.346 21.152 1.00 94.81 226 ILE A CA 1
ATOM 1675 C C . ILE A 1 226 ? -14.294 4.060 21.619 1.00 94.81 226 ILE A C 1
ATOM 1677 O O . ILE A 1 226 ? -13.389 3.895 20.808 1.00 94.81 226 ILE A O 1
ATOM 1681 N N . THR A 1 227 ? -14.092 3.998 22.933 1.00 95.25 227 THR A N 1
ATOM 1682 C CA . THR A 1 227 ? -12.752 3.926 23.543 1.00 95.25 227 THR A CA 1
ATOM 1683 C C . THR A 1 227 ? -12.522 2.656 24.354 1.00 95.25 227 THR A C 1
ATOM 1685 O O . THR A 1 227 ? -11.426 2.447 24.870 1.00 95.25 227 THR A O 1
ATOM 1688 N N . ASN A 1 228 ? -13.530 1.788 24.478 1.00 97.00 228 ASN A N 1
ATOM 1689 C CA . ASN A 1 228 ? -13.438 0.530 25.212 1.00 97.00 228 ASN A CA 1
ATOM 1690 C C . ASN A 1 228 ? -14.215 -0.586 24.501 1.00 97.00 228 ASN A C 1
ATOM 1692 O O . ASN A 1 228 ? -15.362 -0.394 24.087 1.00 97.00 228 ASN A O 1
ATOM 1696 N N . TRP A 1 229 ? -13.610 -1.771 24.417 1.00 97.75 229 TRP A N 1
ATOM 1697 C CA . TRP A 1 229 ? -14.162 -2.944 23.738 1.00 97.75 229 TRP A CA 1
ATOM 1698 C C . TRP A 1 229 ? -15.531 -3.380 24.274 1.00 97.75 229 TRP A C 1
ATOM 1700 O O . TRP A 1 229 ? -16.367 -3.863 23.508 1.00 97.75 229 TRP A O 1
ATOM 1710 N N . ARG A 1 230 ? -15.837 -3.129 25.553 1.00 97.88 230 ARG A N 1
ATOM 1711 C CA . ARG A 1 230 ? -17.151 -3.440 26.142 1.00 97.88 230 ARG A CA 1
ATOM 1712 C C . ARG A 1 230 ? -18.310 -2.704 25.470 1.00 97.88 230 ARG A C 1
ATOM 1714 O O . ARG A 1 230 ? -19.443 -3.170 25.524 1.00 97.88 230 ARG A O 1
ATOM 1721 N N . GLN A 1 231 ? -18.047 -1.560 24.834 1.00 98.00 231 GLN A N 1
ATOM 1722 C CA . GLN A 1 231 ? -19.060 -0.783 24.108 1.00 98.00 231 GLN A CA 1
ATOM 1723 C C . GLN A 1 231 ? -19.519 -1.478 22.817 1.00 98.00 231 GLN A C 1
ATOM 1725 O O . GLN A 1 231 ? -20.562 -1.124 22.272 1.00 98.00 231 GLN A O 1
ATOM 1730 N N . VAL A 1 232 ? -18.754 -2.463 22.340 1.00 96.94 232 VAL A N 1
ATOM 1731 C CA . VAL A 1 232 ? -19.030 -3.244 21.126 1.00 96.94 232 VAL A CA 1
ATOM 1732 C C . VAL A 1 232 ? -19.130 -4.747 21.417 1.00 96.94 232 VAL A C 1
ATOM 1734 O O . VAL A 1 232 ? -18.992 -5.566 20.518 1.00 96.94 232 VAL A O 1
ATOM 1737 N N . GLY A 1 233 ? -19.392 -5.121 22.676 1.00 94.50 233 GLY A N 1
ATOM 1738 C CA . GLY A 1 233 ? -19.602 -6.518 23.083 1.00 94.50 233 GLY A CA 1
ATOM 1739 C C . GLY A 1 233 ? -18.331 -7.298 23.435 1.00 94.50 233 GLY A C 1
ATOM 1740 O O . GLY A 1 233 ? -18.405 -8.504 23.649 1.00 94.50 233 GLY A O 1
ATOM 1741 N N . GLY A 1 234 ? -17.180 -6.628 23.517 1.00 96.06 234 GLY A N 1
ATOM 1742 C CA . GLY A 1 234 ? -15.907 -7.215 23.930 1.00 96.06 234 GLY A CA 1
ATOM 1743 C C . GLY A 1 234 ? -15.626 -7.130 25.441 1.00 96.06 234 GLY A C 1
ATOM 1744 O O . GLY A 1 234 ? -16.517 -6.812 26.235 1.00 96.06 234 GLY A O 1
ATOM 1745 N N . PRO A 1 235 ? -14.380 -7.416 25.862 1.00 96.19 235 PRO A N 1
ATOM 1746 C CA . PRO A 1 235 ? -13.958 -7.318 27.259 1.00 96.19 235 PRO A CA 1
ATOM 1747 C C . PRO A 1 235 ? -13.913 -5.861 27.745 1.00 96.19 235 PRO A C 1
ATOM 1749 O O . PRO A 1 235 ? -13.848 -4.929 26.948 1.00 96.19 235 PRO A O 1
ATOM 1752 N N . ASP A 1 236 ? -13.899 -5.655 29.067 1.00 97.44 236 ASP A N 1
ATOM 1753 C CA . ASP A 1 236 ? -13.640 -4.333 29.654 1.00 97.44 236 ASP A CA 1
ATOM 1754 C C . ASP A 1 236 ? -12.153 -3.978 29.530 1.00 97.44 236 ASP A C 1
ATOM 1756 O O . ASP A 1 236 ? -11.361 -4.164 30.455 1.00 97.44 236 ASP A O 1
ATOM 1760 N N . LEU A 1 237 ? -11.777 -3.527 28.336 1.00 95.75 237 LEU A N 1
ATOM 1761 C CA . LEU A 1 237 ? -10.411 -3.222 27.944 1.00 95.75 237 LEU A CA 1
ATOM 1762 C C . LEU A 1 237 ? -10.416 -1.954 27.074 1.00 95.75 237 LEU A C 1
ATOM 1764 O O . LEU A 1 237 ? -11.239 -1.861 26.154 1.00 95.75 237 LEU A O 1
ATOM 1768 N N . PRO A 1 238 ? -9.542 -0.964 27.343 1.00 95.50 238 PRO A N 1
ATOM 1769 C CA . PRO A 1 238 ? -9.421 0.207 26.482 1.00 95.50 238 PRO A CA 1
ATOM 1770 C C . PRO A 1 238 ? -9.004 -0.205 25.067 1.00 95.50 238 PRO A C 1
ATOM 1772 O O . PRO A 1 238 ? -8.339 -1.223 24.885 1.00 95.50 238 PRO A O 1
ATOM 1775 N N . ILE A 1 239 ? -9.410 0.578 24.071 1.00 95.62 239 ILE A N 1
ATOM 1776 C CA . ILE A 1 239 ? -9.040 0.353 22.673 1.00 95.62 239 ILE A CA 1
ATOM 1777 C C . ILE A 1 239 ? -7.805 1.187 22.341 1.00 95.62 239 ILE A C 1
ATOM 1779 O O . ILE A 1 239 ? -7.813 2.405 22.525 1.00 95.62 239 ILE A O 1
ATOM 1783 N N . THR A 1 240 ? -6.781 0.532 21.799 1.00 93.88 240 THR A N 1
ATOM 1784 C CA . THR A 1 240 ? -5.606 1.188 21.213 1.00 93.88 240 THR A CA 1
ATOM 1785 C C . THR A 1 240 ? -5.711 1.107 19.695 1.00 93.88 240 THR A C 1
ATOM 1787 O O . THR A 1 240 ? -5.833 0.017 19.142 1.00 93.88 240 THR A O 1
ATOM 1790 N N . VAL A 1 241 ? -5.663 2.241 18.998 1.00 94.50 241 VAL A N 1
ATOM 1791 C CA . VAL A 1 241 ? -5.720 2.249 17.530 1.00 94.50 241 VAL A CA 1
ATOM 1792 C C . VAL A 1 241 ? -4.304 2.247 16.951 1.00 94.50 241 VAL A C 1
ATOM 1794 O O . VAL A 1 241 ? -3.527 3.180 17.173 1.00 94.50 241 VAL A O 1
ATOM 1797 N N . ALA A 1 242 ? -3.984 1.206 16.187 1.00 94.00 242 ALA A N 1
ATOM 1798 C CA . ALA A 1 242 ? -2.794 1.111 15.352 1.00 94.00 242 ALA A CA 1
ATOM 1799 C C . ALA A 1 242 ? -3.126 1.601 13.936 1.00 94.00 242 ALA A C 1
ATOM 1801 O O . ALA A 1 242 ? -4.066 1.113 13.307 1.00 94.00 242 ALA A O 1
ATOM 1802 N N . GLN A 1 243 ? -2.370 2.574 13.431 1.00 90.38 243 GLN A N 1
ATOM 1803 C CA . GLN A 1 243 ? -2.616 3.169 12.116 1.00 90.38 243 GLN A CA 1
ATOM 1804 C C . GLN A 1 243 ? -1.324 3.382 11.338 1.00 90.38 243 GLN A C 1
ATOM 1806 O O . GLN A 1 243 ? -0.237 3.439 11.909 1.00 90.38 243 GLN A O 1
ATOM 1811 N N . ARG A 1 244 ? -1.451 3.571 10.027 1.00 88.50 244 ARG A N 1
ATOM 1812 C CA . ARG A 1 244 ? -0.322 3.937 9.177 1.00 88.50 244 ARG A CA 1
ATOM 1813 C C . ARG A 1 244 ? 0.061 5.407 9.351 1.00 88.50 244 ARG A C 1
ATOM 1815 O O . ARG A 1 244 ? -0.765 6.264 9.680 1.00 88.50 244 ARG A O 1
ATOM 1822 N N . GLU A 1 245 ? 1.332 5.700 9.128 1.00 83.12 245 GLU A N 1
ATOM 1823 C CA . GLU A 1 245 ? 1.856 7.063 9.166 1.00 83.12 245 GLU A CA 1
ATOM 1824 C C . GLU A 1 245 ? 1.175 8.010 8.149 1.00 83.12 245 GLU A C 1
ATOM 1826 O O . GLU A 1 245 ? 0.606 7.560 7.145 1.00 83.12 245 GLU A O 1
ATOM 1831 N N . PRO A 1 246 ? 1.178 9.335 8.402 1.00 76.94 246 PRO A N 1
ATOM 1832 C CA . PRO A 1 246 ? 0.676 10.316 7.441 1.00 76.94 246 PRO A CA 1
ATOM 1833 C C . PRO A 1 246 ? 1.355 10.175 6.070 1.00 76.94 246 PRO A C 1
ATOM 1835 O O . PRO A 1 246 ? 2.568 10.032 5.992 1.00 76.94 246 PRO A O 1
ATOM 1838 N N . GLY A 1 247 ? 0.574 10.248 4.988 1.00 69.44 247 GLY A N 1
ATOM 1839 C CA . GLY A 1 247 ? 1.069 10.064 3.615 1.00 69.44 247 GLY A CA 1
ATOM 1840 C C . GLY A 1 247 ? 1.032 8.617 3.107 1.00 69.44 247 GLY A C 1
ATOM 1841 O O . GLY A 1 247 ? 1.256 8.387 1.922 1.00 69.44 247 GLY A O 1
ATOM 1842 N N . SER A 1 248 ? 0.691 7.642 3.958 1.00 77.44 248 SER A N 1
ATOM 1843 C CA . SER A 1 248 ? 0.471 6.258 3.526 1.00 77.44 248 SER A CA 1
ATOM 1844 C C . SER A 1 248 ? -0.762 6.116 2.625 1.00 77.44 248 SER A C 1
ATOM 1846 O O . SER A 1 248 ? -1.865 6.528 2.988 1.00 77.44 248 SER A O 1
ATOM 1848 N N . ALA A 1 249 ? -0.604 5.424 1.493 1.00 74.44 249 ALA A N 1
ATOM 1849 C CA . ALA A 1 249 ? -1.711 5.091 0.594 1.00 74.44 249 ALA A CA 1
ATOM 1850 C C . ALA A 1 249 ? -2.785 4.217 1.273 1.00 74.44 249 ALA A C 1
ATOM 1852 O O . ALA A 1 249 ? -3.984 4.441 1.079 1.00 74.44 249 ALA A O 1
ATOM 1853 N N . THR A 1 250 ? -2.370 3.261 2.114 1.00 79.94 250 THR A N 1
ATOM 1854 C CA . THR A 1 250 ? -3.272 2.415 2.913 1.00 79.94 250 THR A CA 1
ATOM 1855 C C . THR A 1 250 ? -4.117 3.278 3.849 1.00 79.94 250 THR A C 1
ATOM 1857 O O . THR A 1 250 ? -5.329 3.086 3.929 1.00 79.94 250 THR A O 1
ATOM 1860 N N . ARG A 1 251 ? -3.506 4.279 4.502 1.00 84.94 251 ARG A N 1
ATOM 1861 C CA . ARG A 1 251 ? -4.222 5.234 5.359 1.00 84.94 251 ARG A CA 1
ATOM 1862 C C . ARG A 1 251 ? -5.232 6.054 4.573 1.00 84.94 251 ARG A C 1
ATOM 1864 O O . ARG A 1 251 ? -6.389 6.103 4.971 1.00 84.94 251 ARG A O 1
ATOM 1871 N N . SER A 1 252 ? -4.809 6.681 3.475 1.00 81.25 252 SER A N 1
ATOM 1872 C CA . SER A 1 252 ? -5.696 7.516 2.658 1.00 81.25 252 SER A CA 1
ATOM 1873 C C . SER A 1 252 ? -6.899 6.721 2.155 1.00 81.25 252 SER A C 1
ATOM 1875 O O . SER A 1 252 ? -8.032 7.182 2.264 1.00 81.25 252 SER A O 1
ATOM 1877 N N . THR A 1 253 ? -6.665 5.491 1.692 1.00 83.44 253 THR A N 1
ATOM 1878 C CA . THR A 1 253 ? -7.735 4.586 1.258 1.00 83.44 253 THR A CA 1
ATOM 1879 C C . THR A 1 253 ? -8.653 4.213 2.421 1.00 83.44 253 THR A C 1
ATOM 1881 O O . THR A 1 253 ? -9.873 4.221 2.270 1.00 83.44 253 THR A O 1
ATOM 1884 N N . PHE A 1 254 ? -8.097 3.901 3.593 1.00 88.94 254 PHE A N 1
ATOM 1885 C CA . PHE A 1 254 ? -8.881 3.558 4.777 1.00 88.94 254 PHE A CA 1
ATOM 1886 C C . PHE A 1 254 ? -9.766 4.719 5.245 1.00 88.94 254 PHE A C 1
ATOM 1888 O O . PHE A 1 254 ? -10.964 4.531 5.454 1.00 88.94 254 PHE A O 1
ATOM 1895 N N . GLU A 1 255 ? -9.200 5.921 5.365 1.00 86.38 255 GLU A N 1
ATOM 1896 C CA . GLU A 1 255 ? -9.924 7.128 5.769 1.00 86.38 255 GLU A CA 1
ATOM 1897 C C . GLU A 1 255 ? -11.048 7.458 4.774 1.00 86.38 255 GLU A C 1
ATOM 1899 O O . GLU A 1 255 ? -12.188 7.668 5.193 1.00 86.38 255 GLU A O 1
ATOM 1904 N N . GLU A 1 256 ? -10.768 7.405 3.466 1.00 84.69 256 GLU A N 1
ATOM 1905 C CA . GLU A 1 256 ? -11.773 7.611 2.416 1.00 84.69 256 GLU A CA 1
ATOM 1906 C C . GLU A 1 256 ? -12.913 6.587 2.520 1.00 84.69 256 GLU A C 1
ATOM 1908 O O . GLU A 1 256 ? -14.090 6.945 2.444 1.00 84.69 256 GLU A O 1
ATOM 1913 N N . LYS A 1 257 ? -12.593 5.303 2.726 1.00 85.88 257 LYS A N 1
ATOM 1914 C CA . LYS A 1 257 ? -13.601 4.237 2.824 1.00 85.88 257 LYS A CA 1
ATOM 1915 C C . LYS A 1 257 ? -14.425 4.317 4.105 1.00 85.88 257 LYS A C 1
ATOM 1917 O O . LYS A 1 257 ? -15.616 4.008 4.070 1.00 85.88 257 LYS A O 1
ATOM 1922 N N . LEU A 1 258 ? -13.814 4.705 5.225 1.00 87.19 258 LEU A N 1
ATOM 1923 C CA . LEU A 1 258 ? -14.473 4.707 6.529 1.00 87.19 258 LEU A CA 1
ATOM 1924 C C . LEU A 1 258 ? -15.292 5.983 6.770 1.00 87.19 258 LEU A C 1
ATOM 1926 O O . LEU A 1 258 ? -16.428 5.908 7.256 1.00 87.19 258 LEU A O 1
ATOM 1930 N N . PHE A 1 259 ? -14.740 7.148 6.426 1.00 84.50 259 PHE A N 1
ATOM 1931 C CA . PHE A 1 259 ? -15.338 8.457 6.717 1.00 84.50 259 PHE A CA 1
ATOM 1932 C C . PHE A 1 259 ? -15.869 9.198 5.482 1.00 84.50 259 PHE A C 1
ATOM 1934 O O . PHE A 1 259 ? -16.602 10.179 5.623 1.00 84.50 259 PHE A O 1
ATOM 1941 N N . GLY A 1 260 ? -15.546 8.753 4.268 1.00 78.94 260 GLY A N 1
ATOM 1942 C CA . GLY A 1 260 ? -15.890 9.498 3.060 1.00 78.94 260 GLY A CA 1
ATOM 1943 C C . GLY A 1 260 ? -15.172 10.849 3.024 1.00 78.94 260 GLY A C 1
ATOM 1944 O O . GLY A 1 260 ? -13.959 10.918 3.179 1.00 78.94 260 GLY A O 1
ATOM 1945 N N . GLN A 1 261 ? -15.921 11.936 2.811 1.00 64.50 261 GLN A N 1
ATOM 1946 C CA . GLN A 1 261 ? -15.368 13.300 2.751 1.00 64.50 261 GLN A CA 1
ATOM 1947 C C . GLN A 1 261 ? -15.240 13.988 4.120 1.00 64.50 261 GLN A C 1
ATOM 1949 O O . GLN A 1 261 ? -14.675 15.080 4.203 1.00 64.50 261 GLN A O 1
ATOM 1954 N N . GLU A 1 262 ? -15.762 13.395 5.196 1.00 62.12 262 GLU A N 1
ATOM 1955 C CA . GLU A 1 262 ? -15.625 13.961 6.538 1.00 62.12 262 GLU A CA 1
ATOM 1956 C C . GLU A 1 262 ? -14.265 13.582 7.130 1.00 62.12 262 GLU A C 1
ATOM 1958 O O . GLU A 1 262 ? -14.105 12.529 7.737 1.00 62.12 262 GLU A O 1
ATOM 1963 N N . ILE A 1 263 ? -13.264 14.451 6.986 1.00 53.78 263 ILE A N 1
ATOM 1964 C CA . ILE A 1 263 ? -11.975 14.241 7.653 1.00 53.78 263 ILE A CA 1
ATOM 1965 C C . ILE A 1 263 ? -12.151 14.521 9.150 1.00 53.78 263 ILE A C 1
ATOM 1967 O O . ILE A 1 263 ? -12.087 15.667 9.601 1.00 53.78 263 ILE A O 1
ATOM 1971 N N . LYS A 1 264 ? -12.368 13.466 9.937 1.00 59.44 264 LYS A N 1
ATOM 1972 C CA . LYS A 1 264 ? -12.162 13.494 11.387 1.00 59.44 264 LYS A CA 1
ATOM 1973 C C . LYS A 1 264 ? -10.727 13.063 11.679 1.00 59.44 264 LYS A C 1
ATOM 1975 O O . LYS A 1 264 ? -10.246 12.080 11.125 1.00 59.44 264 LYS A O 1
ATOM 1980 N N . SER A 1 265 ? -10.039 13.800 12.553 1.00 56.66 265 SER A N 1
ATOM 1981 C CA . SER A 1 265 ? -8.758 13.341 13.098 1.00 56.66 265 SER A CA 1
ATOM 1982 C C . SER A 1 265 ? -8.977 11.997 13.782 1.00 56.66 265 SER A C 1
ATOM 1984 O O . SER A 1 265 ? -9.863 11.883 14.629 1.00 56.66 265 SER A O 1
ATOM 1986 N N . LEU A 1 266 ? -8.157 11.009 13.430 1.00 63.53 266 LEU A N 1
ATOM 1987 C CA . LEU A 1 266 ? -8.108 9.734 14.136 1.00 63.53 266 LEU A CA 1
ATOM 1988 C C . LEU A 1 266 ? -7.742 9.978 15.614 1.00 63.53 266 LEU A C 1
ATOM 1990 O O . LEU A 1 266 ? -7.102 10.987 15.943 1.00 63.53 266 LEU A O 1
ATOM 1994 N N . ALA A 1 267 ? -8.221 9.096 16.496 1.00 61.84 267 ALA A N 1
ATOM 1995 C CA . ALA A 1 267 ? -8.030 9.170 17.950 1.00 61.84 267 ALA A CA 1
ATOM 1996 C C . ALA A 1 267 ? -6.541 9.132 18.359 1.00 61.84 267 ALA A C 1
ATOM 1998 O O . ALA A 1 267 ? -5.658 9.085 17.513 1.00 61.84 267 ALA A O 1
ATOM 1999 N N . GLN A 1 268 ? -6.216 9.135 19.659 1.00 57.66 268 GLN A N 1
ATOM 2000 C CA . GLN A 1 268 ? -4.829 8.877 20.073 1.00 57.66 268 GLN A CA 1
ATOM 2001 C C . GLN A 1 268 ? -4.374 7.502 19.566 1.00 57.66 268 GLN A C 1
ATOM 2003 O O . GLN A 1 268 ? -4.879 6.466 19.990 1.00 57.66 268 GLN A O 1
ATOM 2008 N N . THR A 1 269 ? -3.433 7.528 18.631 1.00 68.25 269 THR A N 1
ATOM 2009 C CA . THR A 1 269 ? -3.045 6.391 17.796 1.00 68.25 269 THR A CA 1
ATOM 2010 C C . THR A 1 269 ? -1.539 6.193 17.819 1.00 68.25 269 THR A C 1
ATOM 2012 O O . THR A 1 269 ? -0.791 7.177 17.823 1.00 68.25 269 THR A O 1
ATOM 2015 N N . THR A 1 270 ? -1.094 4.946 17.706 1.00 82.44 270 THR A N 1
ATOM 2016 C CA . THR A 1 270 ? 0.305 4.639 17.386 1.00 82.44 270 THR A CA 1
ATOM 2017 C C . THR A 1 270 ? 0.444 4.559 15.865 1.00 82.44 270 THR A C 1
ATOM 2019 O O . THR A 1 270 ? -0.298 3.825 15.212 1.00 82.44 270 THR A O 1
ATOM 2022 N N . ASN A 1 271 ? 1.362 5.350 15.302 1.00 89.12 271 ASN A N 1
ATOM 2023 C CA . ASN A 1 271 ? 1.681 5.337 13.872 1.00 89.12 271 ASN A CA 1
ATOM 2024 C C . ASN A 1 271 ? 2.728 4.264 13.569 1.00 89.12 271 ASN A C 1
ATOM 2026 O O . ASN A 1 271 ? 3.725 4.163 14.285 1.00 89.12 271 ASN A O 1
ATOM 2030 N N . PHE A 1 272 ? 2.524 3.538 12.477 1.00 88.69 272 PHE A N 1
ATOM 2031 C CA . PHE A 1 272 ? 3.411 2.488 11.998 1.00 88.69 272 PHE A CA 1
ATOM 2032 C C . PHE A 1 272 ? 3.839 2.748 10.545 1.00 88.69 272 PHE A C 1
ATOM 2034 O O . PHE A 1 272 ? 3.029 3.253 9.752 1.00 88.69 272 PHE A O 1
ATOM 2041 N N . PRO A 1 273 ? 5.092 2.409 10.188 1.00 81.06 273 PRO A N 1
ATOM 2042 C CA . PRO A 1 273 ? 5.626 2.638 8.845 1.00 81.06 273 PRO A CA 1
ATOM 2043 C C . PRO A 1 273 ? 4.953 1.745 7.790 1.00 81.06 273 PRO A C 1
ATOM 2045 O O . PRO A 1 273 ? 4.678 2.185 6.673 1.00 81.06 273 PRO A O 1
ATOM 2048 N N . ASP A 1 274 ? 4.569 0.519 8.151 1.00 82.31 274 ASP A N 1
ATOM 2049 C CA . ASP A 1 274 ? 4.037 -0.489 7.228 1.00 82.31 274 ASP A CA 1
ATOM 2050 C C . ASP A 1 274 ? 2.917 -1.345 7.858 1.00 82.31 274 ASP A C 1
ATOM 2052 O O . ASP A 1 274 ? 2.637 -1.267 9.054 1.00 82.31 274 ASP A O 1
ATOM 2056 N N . ASP A 1 275 ? 2.225 -2.134 7.032 1.00 88.88 275 ASP A N 1
ATOM 2057 C CA . ASP A 1 275 ? 1.102 -2.977 7.468 1.00 88.88 275 ASP A CA 1
ATOM 2058 C C . ASP A 1 275 ? 1.580 -4.189 8.296 1.00 88.88 275 ASP A C 1
ATOM 2060 O O . ASP A 1 275 ? 0.907 -4.609 9.238 1.00 88.88 275 ASP A O 1
ATOM 2064 N N . ALA A 1 276 ? 2.775 -4.712 8.006 1.00 87.81 276 ALA A N 1
ATOM 2065 C CA . ALA A 1 276 ? 3.374 -5.830 8.732 1.00 87.81 276 ALA A CA 1
ATOM 2066 C C . ALA A 1 276 ? 3.603 -5.492 10.216 1.00 87.81 276 ALA A C 1
ATOM 2068 O O . ALA A 1 276 ? 3.281 -6.286 11.104 1.00 87.81 276 ALA A O 1
ATOM 2069 N N . THR A 1 277 ? 4.116 -4.293 10.492 1.00 92.44 277 THR A N 1
ATOM 2070 C CA . THR A 1 277 ? 4.355 -3.781 11.845 1.00 92.44 277 THR A CA 1
ATOM 2071 C C . THR A 1 277 ? 3.055 -3.474 12.590 1.00 92.44 277 THR A C 1
ATOM 2073 O O . THR A 1 277 ? 3.002 -3.690 13.804 1.00 9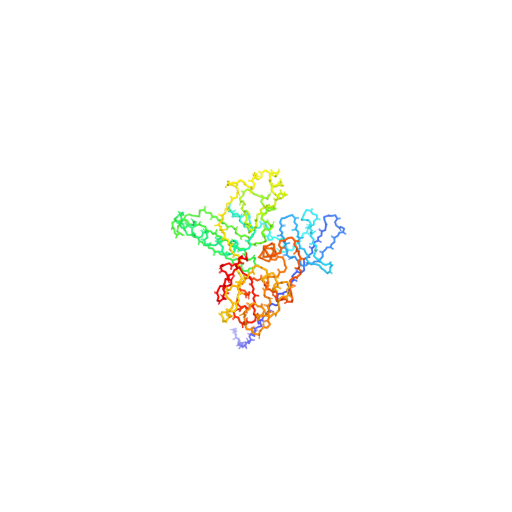2.44 277 THR A O 1
ATOM 2076 N N . ILE A 1 278 ? 1.981 -3.075 11.892 1.00 94.81 278 ILE A N 1
ATOM 2077 C CA . ILE A 1 278 ? 0.629 -3.002 12.480 1.00 94.81 278 ILE A CA 1
ATOM 2078 C C . ILE A 1 278 ? 0.178 -4.389 12.935 1.00 94.81 278 ILE A C 1
ATOM 2080 O O . ILE A 1 278 ? -0.201 -4.549 14.096 1.00 94.81 278 ILE A O 1
ATOM 2084 N N . SER A 1 279 ? 0.245 -5.396 12.062 1.00 95.44 279 SER A N 1
ATOM 2085 C CA . SER A 1 279 ? -0.173 -6.763 12.397 1.00 95.44 279 SER A CA 1
ATOM 2086 C C . SER A 1 279 ? 0.630 -7.353 13.553 1.00 95.44 279 SER A C 1
ATOM 2088 O O . SER A 1 279 ? 0.050 -7.954 14.459 1.00 95.44 279 SER A O 1
ATOM 2090 N N . ASP A 1 280 ? 1.945 -7.128 13.584 1.00 94.75 280 ASP A N 1
ATOM 2091 C CA . ASP A 1 280 ? 2.800 -7.563 14.691 1.00 94.75 280 ASP A CA 1
ATOM 2092 C C . ASP A 1 280 ? 2.450 -6.838 16.006 1.00 94.75 280 ASP A C 1
ATOM 2094 O O . ASP A 1 280 ? 2.468 -7.458 17.073 1.00 94.75 280 ASP A O 1
ATOM 2098 N N . SER A 1 281 ? 2.103 -5.546 15.960 1.00 95.12 281 SER A N 1
ATOM 2099 C CA . SER A 1 281 ? 1.659 -4.793 17.142 1.00 95.12 281 SER A CA 1
ATOM 2100 C C . SER A 1 281 ? 0.307 -5.284 17.655 1.00 95.12 281 SER A C 1
ATOM 2102 O O . SER A 1 281 ? 0.151 -5.528 18.852 1.00 95.12 281 SER A O 1
ATOM 2104 N N . VAL A 1 282 ? -0.660 -5.468 16.756 1.00 96.75 282 VAL A N 1
ATOM 2105 C CA . VAL A 1 282 ? -2.005 -5.962 17.079 1.00 96.75 282 VAL A CA 1
ATOM 2106 C C . VAL A 1 282 ? -1.956 -7.380 17.649 1.00 96.75 282 VAL A C 1
ATOM 2108 O O . VAL A 1 282 ? -2.703 -7.710 18.567 1.00 96.75 282 VAL A O 1
ATOM 2111 N N . TRP A 1 283 ? -1.036 -8.213 17.165 1.00 96.81 283 TRP A N 1
ATOM 2112 C CA . TRP A 1 283 ? -0.804 -9.543 17.724 1.00 96.81 283 TRP A CA 1
ATOM 2113 C C . TRP A 1 283 ? -0.231 -9.508 19.150 1.00 96.81 283 TRP A C 1
ATOM 2115 O O . TRP A 1 283 ? -0.501 -10.413 19.931 1.00 96.81 283 TRP A O 1
ATOM 2125 N N . ARG A 1 284 ? 0.551 -8.482 19.514 1.00 95.69 284 ARG A N 1
ATOM 2126 C CA . ARG A 1 284 ? 1.159 -8.358 20.857 1.00 95.69 284 ARG A CA 1
ATOM 2127 C C . ARG A 1 284 ? 0.250 -7.694 21.883 1.00 95.69 284 ARG A C 1
ATOM 2129 O O . ARG A 1 284 ? 0.386 -7.961 23.075 1.00 95.69 284 ARG A O 1
ATOM 2136 N N . GLU A 1 285 ? -0.614 -6.786 21.446 1.00 95.38 285 GLU A N 1
ATOM 2137 C CA . GLU A 1 285 ? -1.409 -5.943 22.330 1.00 95.38 285 GLU A CA 1
ATOM 2138 C C . GLU A 1 285 ? -2.895 -6.320 22.269 1.00 95.38 285 GLU A C 1
ATOM 2140 O O . GLU A 1 285 ? -3.592 -6.019 21.306 1.00 95.38 285 GLU A O 1
ATOM 2145 N N . ALA A 1 286 ? -3.409 -6.928 23.343 1.00 95.50 286 ALA A N 1
ATOM 2146 C CA . ALA A 1 286 ? -4.804 -7.374 23.429 1.00 95.50 286 ALA A CA 1
ATOM 2147 C C . ALA A 1 286 ? -5.845 -6.249 23.251 1.00 95.50 286 ALA A C 1
ATOM 2149 O O . ALA A 1 286 ? -6.968 -6.508 22.817 1.00 95.50 286 ALA A O 1
ATOM 2150 N N . SER A 1 287 ? -5.480 -5.007 23.586 1.00 94.75 287 SER A N 1
ATOM 2151 C CA . SER A 1 287 ? -6.306 -3.804 23.421 1.00 94.75 287 SER A CA 1
ATOM 2152 C C . SER A 1 287 ? -6.347 -3.284 21.989 1.00 94.75 287 SER A C 1
ATOM 2154 O O . SER A 1 287 ? -7.215 -2.465 21.678 1.00 94.75 287 SER A O 1
ATOM 2156 N N . ALA A 1 288 ? -5.430 -3.723 21.128 1.00 95.69 288 ALA A N 1
ATOM 2157 C CA . ALA A 1 288 ? -5.201 -3.080 19.851 1.00 95.69 288 ALA A CA 1
ATOM 2158 C C . ALA A 1 288 ? -6.197 -3.502 18.763 1.00 95.69 288 ALA A C 1
ATOM 2160 O O . ALA A 1 288 ? -6.612 -4.660 18.656 1.00 95.69 288 ALA A O 1
ATOM 2161 N N . ILE A 1 289 ? -6.531 -2.528 17.922 1.00 97.06 289 ILE A N 1
ATOM 2162 C CA . ILE A 1 289 ? -7.202 -2.693 16.635 1.00 97.06 289 ILE A CA 1
ATOM 2163 C C . ILE A 1 289 ? -6.423 -1.910 15.581 1.00 97.06 289 ILE A C 1
ATOM 2165 O O . ILE A 1 289 ? -5.932 -0.814 15.852 1.00 97.06 289 ILE A O 1
ATOM 2169 N N . GLY A 1 290 ? -6.322 -2.455 14.378 1.00 95.62 290 GLY A N 1
ATOM 2170 C CA . GLY A 1 290 ? -5.709 -1.787 13.238 1.00 95.62 290 GLY A CA 1
ATOM 2171 C C . GLY A 1 290 ? -6.402 -2.138 11.931 1.00 95.62 290 GLY A C 1
ATOM 2172 O O . GLY A 1 290 ? -7.410 -2.845 11.910 1.00 95.62 290 GLY A O 1
ATOM 2173 N N . TYR A 1 291 ? -5.849 -1.634 10.836 1.00 94.50 291 TYR A N 1
ATOM 2174 C CA . TYR A 1 291 ? -6.243 -1.983 9.477 1.00 94.50 291 TYR A CA 1
ATOM 2175 C C . TYR A 1 291 ? -4.996 -2.288 8.656 1.00 94.50 291 TYR A C 1
ATOM 2177 O O . TYR A 1 291 ? -3.975 -1.616 8.806 1.00 94.50 291 TYR A O 1
ATOM 2185 N N . VAL A 1 292 ? -5.091 -3.297 7.798 1.00 92.44 292 VAL A N 1
ATOM 2186 C CA . VAL A 1 292 ? -3.993 -3.755 6.940 1.00 92.44 292 VAL A CA 1
ATOM 2187 C C . VAL A 1 292 ? -4.534 -4.252 5.605 1.00 92.44 292 VAL A C 1
ATOM 2189 O O . VAL A 1 292 ? -5.716 -4.587 5.492 1.00 92.44 292 VAL A O 1
ATOM 2192 N N . SER A 1 293 ? -3.670 -4.324 4.597 1.00 88.06 293 SER A N 1
ATOM 2193 C CA . SER A 1 293 ? -3.878 -5.167 3.419 1.00 88.06 293 SER A CA 1
ATOM 2194 C C . SER A 1 293 ? -4.256 -6.595 3.825 1.00 88.06 293 SER A C 1
ATOM 2196 O O . SER A 1 293 ? -3.716 -7.149 4.787 1.00 88.06 293 SER A O 1
ATOM 2198 N N . SER A 1 294 ? -5.137 -7.240 3.059 1.00 86.88 294 SER A N 1
ATOM 2199 C CA . SER A 1 294 ? -5.524 -8.633 3.292 1.00 86.88 294 SER A CA 1
ATOM 2200 C C . SER A 1 294 ? -4.331 -9.589 3.224 1.00 86.88 294 SER A C 1
ATOM 2202 O O . SER A 1 294 ? -4.378 -10.649 3.849 1.00 86.88 294 SER A O 1
ATOM 2204 N N . ALA A 1 295 ? -3.279 -9.236 2.478 1.00 83.50 295 ALA A N 1
ATOM 2205 C CA . ALA A 1 295 ? -2.044 -10.012 2.412 1.00 83.50 295 ALA A CA 1
ATOM 2206 C C . ALA A 1 295 ? -1.235 -9.948 3.722 1.00 83.50 295 ALA A C 1
ATOM 2208 O O . ALA A 1 295 ? -0.495 -10.876 4.039 1.00 83.50 295 ALA A O 1
ATOM 2209 N N . GLU A 1 296 ? -1.421 -8.889 4.512 1.00 88.38 296 GLU A N 1
ATOM 2210 C CA . GLU A 1 296 ? -0.618 -8.578 5.697 1.00 88.38 296 GLU A CA 1
ATOM 2211 C C . GLU A 1 296 ? -1.336 -8.863 7.022 1.00 88.38 296 GLU A C 1
ATOM 2213 O O . GLU A 1 296 ? -0.794 -8.572 8.084 1.00 88.38 296 GLU A O 1
ATOM 2218 N N . VAL A 1 297 ? -2.516 -9.500 7.006 1.00 91.19 297 VAL A N 1
ATOM 2219 C CA . VAL A 1 297 ? -3.226 -9.941 8.230 1.00 91.19 297 VAL A CA 1
ATOM 2220 C C . VAL A 1 297 ? -2.310 -10.758 9.153 1.00 91.19 297 VAL A C 1
ATOM 2222 O O . VAL A 1 297 ? -2.319 -10.576 10.373 1.00 91.19 297 VAL A O 1
ATOM 2225 N N . ARG A 1 298 ? -1.482 -11.635 8.567 1.00 90.94 298 ARG A N 1
ATOM 2226 C CA . ARG A 1 298 ? -0.479 -12.451 9.269 1.00 90.94 298 ARG A CA 1
ATOM 2227 C C . ARG A 1 298 ? -1.090 -13.185 10.472 1.00 90.94 298 ARG A C 1
ATOM 2229 O O . ARG A 1 298 ? -2.016 -13.970 10.303 1.00 90.94 298 ARG A O 1
ATOM 2236 N N . GLY A 1 299 ? -0.540 -12.986 11.670 1.00 89.19 299 GLY A N 1
ATOM 2237 C CA . GLY A 1 299 ? -0.998 -13.641 12.895 1.00 89.19 299 GLY A CA 1
ATOM 2238 C C . GLY A 1 299 ? -2.181 -12.954 13.576 1.00 89.19 299 GLY A C 1
ATOM 2239 O O . GLY A 1 299 ? -2.706 -13.515 14.534 1.00 89.19 299 GLY A O 1
ATOM 2240 N N . ALA A 1 300 ? -2.580 -11.755 13.142 1.00 95.50 300 ALA A N 1
ATOM 2241 C CA . ALA A 1 300 ? -3.699 -11.034 13.735 1.00 95.50 300 ALA A CA 1
ATOM 2242 C C . ALA A 1 300 ? -5.043 -11.645 13.305 1.00 95.50 300 ALA A C 1
ATOM 2244 O O . ALA A 1 300 ? -5.138 -12.335 12.288 1.00 95.50 300 ALA A O 1
ATOM 2245 N N . LYS A 1 301 ? -6.103 -11.396 14.081 1.00 97.25 301 LYS A N 1
ATOM 2246 C CA . LYS A 1 301 ? -7.444 -11.891 13.761 1.00 97.25 301 LYS A CA 1
ATOM 2247 C C . LYS A 1 301 ? -8.218 -10.852 12.950 1.00 97.25 301 LYS A C 1
ATOM 2249 O O . LYS A 1 301 ? -8.397 -9.737 13.446 1.00 97.25 301 LYS A O 1
ATOM 2254 N N . PRO A 1 302 ? -8.726 -11.202 11.756 1.00 97.25 302 PRO A N 1
ATOM 2255 C CA . PRO A 1 302 ? -9.656 -10.357 11.016 1.00 97.25 302 PRO A CA 1
ATOM 2256 C C . PRO A 1 302 ? -10.935 -10.074 11.808 1.00 97.25 302 PRO A C 1
ATOM 2258 O O . PRO A 1 302 ? -11.496 -10.975 12.429 1.00 97.25 302 PRO A O 1
ATOM 2261 N N . ILE A 1 303 ? -11.429 -8.843 11.723 1.00 97.00 303 ILE A N 1
ATOM 2262 C CA . ILE A 1 303 ? -12.775 -8.457 12.148 1.00 97.00 303 ILE A CA 1
ATOM 2263 C C . ILE A 1 303 ? -13.621 -8.220 10.901 1.00 97.00 303 ILE A C 1
ATOM 2265 O O . ILE A 1 303 ? -13.247 -7.456 10.008 1.00 97.00 303 ILE A O 1
ATOM 2269 N N . THR A 1 304 ? -14.789 -8.852 10.858 1.00 95.50 304 THR A N 1
ATOM 2270 C CA . THR A 1 304 ? -15.741 -8.685 9.759 1.00 95.50 304 THR A CA 1
ATOM 2271 C C . THR A 1 304 ? -16.505 -7.377 9.924 1.00 95.50 304 THR A C 1
ATOM 2273 O O . THR A 1 304 ? -17.034 -7.087 10.997 1.00 95.50 304 THR A O 1
ATOM 2276 N N . ILE A 1 305 ? -16.603 -6.593 8.849 1.00 93.62 305 ILE A N 1
ATOM 2277 C CA . ILE A 1 305 ? -17.500 -5.437 8.807 1.00 93.62 305 ILE A CA 1
ATOM 2278 C C . ILE A 1 305 ? -18.863 -5.870 8.280 1.00 93.62 305 ILE A C 1
ATOM 2280 O O . ILE A 1 305 ? -18.967 -6.366 7.158 1.00 93.62 305 ILE A O 1
ATOM 2284 N N . ILE A 1 306 ? -19.904 -5.638 9.075 1.00 92.75 306 ILE A N 1
ATOM 2285 C CA . ILE A 1 306 ? -21.294 -5.906 8.700 1.00 92.75 306 ILE A CA 1
ATOM 2286 C C . ILE A 1 306 ? -22.039 -4.598 8.405 1.00 92.75 306 ILE A C 1
ATOM 2288 O O . ILE A 1 306 ? -21.816 -3.569 9.051 1.00 92.75 306 ILE A O 1
ATOM 2292 N N . SER A 1 307 ? -22.925 -4.625 7.407 1.00 76.75 307 SER A N 1
ATOM 2293 C CA . SER A 1 307 ? -23.880 -3.536 7.181 1.00 76.75 307 SER A CA 1
ATOM 2294 C C . SER A 1 307 ? -25.024 -3.659 8.182 1.00 76.75 307 SER A C 1
ATOM 2296 O O . SER A 1 307 ? -25.607 -4.738 8.302 1.00 76.75 307 SER A O 1
ATOM 2298 N N . SER A 1 308 ? -25.333 -2.567 8.878 1.00 57.44 308 SER A N 1
ATOM 2299 C CA . SER A 1 308 ? -26.532 -2.434 9.706 1.00 57.44 308 SER A CA 1
ATOM 2300 C C . SER A 1 308 ? -27.825 -2.470 8.891 1.00 57.44 308 SER A C 1
ATOM 2302 O O . SER A 1 308 ? -27.808 -2.072 7.703 1.00 57.44 308 SER A O 1
#

Foldseek 3Di:
DDDDDDDDDDDDDDDDPPPPDDDDQDWWWKAFPVRPDIFIFGFPDDADQWTFGQDPVGTDIGGVVGIDTDDPRNVVPPDPVVAFQAEEEAALCCQQPPVVVVLQVVLVVQQWGWDWDADPPQRKIKIWTAHNHNPHHTPTIYIYRHDHLVSQLVCVLPDDRYHGDHPDDDDPVSQVVCVVSVVNGCPDCVNDDDPDDWDKFKWAAPPWPAQADELVRVLCQFLVVDQACVVVVTDRAGAAEEEADPPDPQRVVVCCVSPNPDDRHTDPYDHDPALLVLCVVRNVDNRYMYIHIPVNVPNTRTHHYDHD

Sequence (308 aa):
MANRAAQHVVSSIAGIITCSSMALAEQTTFRSHDGGLEIVGELISSSGDNYVVDTDLGRLNLRKEEVTCDAAACRSDSSEAQEQDLVLFGSQTIGSSIMPILLAGYAGHLEAEASVETNERSENIVASLVGEEGFGDPIGSVLVVPSLSDDAFPNLRRASNKIGMSSRRITRDEAVELRQFGAGSMVDVTNEHFLAVDNLVLVAHPENPVDELTLDQARGIFAGEITNWRQVGGPDLPITVAQREPGSATRSTFEEKLFGQEIKSLAQTTNFPDDATISDSVWREASAIGYVSSAEVRGAKPITIISS

Radius of gyration: 26.52 Å; chains: 1; bounding box: 114×56×56 Å